Protein AF-A0A0K0DLJ9-F1 (afdb_monomer_lite)

Organism: Angiostrongylus cantonensis (NCBI:txid6313)

Secondary structure (DSSP, 8-state):
--HHHHHHHHHHTTSEEEE----STT---HHHHHHHHHHHHHTS--GGG-TTS-HHHHHHHHHHHHT-TTS--SS-TT-SS-TTS---SSHHHHHHHHHHHHHHHIIIIIHHHHGGGS------------------TTHHHHHHHHHHHHTEEEETTEEEE---GGGGSS-EEEEEEEETTTTEEEEEEEEE-TTS-EEEEEEESS-EEEEEGGG-SPPEEE-SS-EEEE-EEEES---SEEEES-HHHHHHHHHH---SEEEEPPPPPHHHHHHHHHSSTT-PPPHHHHHHHHHHHHHHHHHHHHHHHHHHHH-------GGGGGGSSS----

Foldseek 3Di:
DDPLVVVVVVLQCLKDKAWDFFLAPQFDHPVLVVVLVVLLLVPADQLLSDPPRDPVLNVQLVVLVQVLAQQAQDEAPRDGPDLLRDDPPDPVRSVSSSVVVLVVSCVRSCVSLSCSVPDDDDDDDDDDPDPQVDRRSSNSVVLSSLCRRQVWGHHPFKIFGQYDLVSLLTKMKIWPCDGHDSQKIKIKIWDQDPLQFIKIWIAICHWKWKAFPLLQDQIDTHYHGTDIYFFKAFVVGDTGMMIGRDSVVSVVVSVVRDTPDIGTGDRDDPQSSLCGVAVGSVHDDDPVVVVVVVVVVVVVVVVVVVVVVVVVVVPPPPPPDPPPPPPPPPPDDD

pLDDT: mean 81.16, std 17.16, range [30.05, 97.38]

Structure (mmCIF, N/CA/C/O backbone):
data_AF-A0A0K0DLJ9-F1
#
_entry.id   AF-A0A0K0DLJ9-F1
#
loop_
_atom_site.group_PDB
_atom_site.id
_atom_site.type_symbol
_atom_site.label_atom_id
_atom_site.label_alt_id
_atom_site.label_comp_id
_atom_site.label_asym_id
_atom_site.label_entity_id
_atom_site.label_seq_id
_atom_site.pdbx_PDB_ins_code
_atom_site.Cartn_x
_atom_site.Cartn_y
_atom_site.Cartn_z
_atom_site.occupancy
_atom_site.B_iso_or_equiv
_atom_site.auth_seq_id
_atom_site.auth_comp_id
_atom_site.auth_asym_id
_atom_site.auth_atom_id
_atom_site.pdbx_PDB_model_num
ATOM 1 N N . MET A 1 1 ? 16.541 -7.346 27.981 1.00 56.94 1 MET A N 1
ATOM 2 C CA . MET A 1 1 ? 15.403 -6.857 27.181 1.00 56.94 1 MET A CA 1
ATOM 3 C C . MET A 1 1 ? 14.224 -7.664 27.666 1.00 56.94 1 MET A C 1
ATOM 5 O O . MET A 1 1 ? 14.323 -8.885 27.661 1.00 56.94 1 MET A O 1
ATOM 9 N N . ASP A 1 2 ? 13.223 -6.998 28.222 1.00 82.25 2 ASP A N 1
ATOM 10 C CA . ASP A 1 2 ? 12.214 -7.661 29.045 1.00 82.25 2 ASP A CA 1
ATOM 11 C C . ASP A 1 2 ? 11.215 -8.403 28.149 1.00 82.25 2 ASP A C 1
ATOM 13 O O . ASP A 1 2 ? 10.792 -7.877 27.118 1.00 82.25 2 ASP A O 1
ATOM 17 N N . GLU A 1 3 ? 10.852 -9.633 28.517 1.00 83.94 3 GLU A N 1
ATOM 18 C CA . GLU A 1 3 ? 9.944 -10.497 27.742 1.00 83.94 3 GLU A CA 1
ATOM 19 C C . GLU A 1 3 ? 8.592 -9.809 27.468 1.00 83.94 3 GLU A C 1
ATOM 21 O O . GLU A 1 3 ? 7.993 -9.967 26.403 1.00 83.94 3 GLU A O 1
ATOM 26 N N . GLU A 1 4 ? 8.145 -8.970 28.403 1.00 78.75 4 GLU A N 1
ATOM 27 C CA . GLU A 1 4 ? 6.961 -8.121 28.272 1.00 78.75 4 GLU A CA 1
ATOM 28 C C . GLU A 1 4 ? 7.078 -7.133 27.101 1.00 78.75 4 GLU A C 1
ATOM 30 O O . GLU A 1 4 ? 6.157 -7.019 26.289 1.00 78.75 4 GLU A O 1
ATOM 35 N N . HIS A 1 5 ? 8.234 -6.478 26.957 1.00 80.81 5 HIS A N 1
ATOM 36 C CA . HIS A 1 5 ? 8.496 -5.536 25.872 1.00 80.81 5 HIS A CA 1
ATOM 37 C C . HIS A 1 5 ? 8.514 -6.245 24.514 1.00 80.81 5 HIS A C 1
ATOM 39 O O . HIS A 1 5 ? 7.880 -5.787 23.560 1.00 80.81 5 HIS A O 1
ATOM 45 N N . GLU A 1 6 ? 9.187 -7.395 24.424 1.00 84.06 6 GLU A N 1
ATOM 46 C CA . GLU A 1 6 ? 9.223 -8.199 23.198 1.00 84.06 6 GLU A CA 1
ATOM 47 C C . GLU A 1 6 ? 7.816 -8.675 22.802 1.00 84.06 6 GLU A C 1
ATOM 49 O O . GLU A 1 6 ? 7.416 -8.573 21.639 1.00 84.06 6 GLU A O 1
ATOM 54 N N . ASN A 1 7 ? 7.028 -9.138 23.774 1.00 81.06 7 ASN A N 1
ATOM 55 C CA . ASN A 1 7 ? 5.650 -9.561 23.552 1.00 81.06 7 ASN A CA 1
ATOM 56 C C . ASN A 1 7 ? 4.742 -8.392 23.146 1.00 81.06 7 ASN A C 1
ATOM 58 O O . ASN A 1 7 ? 3.915 -8.554 22.245 1.00 81.06 7 ASN A O 1
ATOM 62 N N . GLY A 1 8 ? 4.911 -7.214 23.750 1.00 76.56 8 GLY A N 1
ATOM 63 C CA . GLY A 1 8 ? 4.216 -5.987 23.359 1.00 76.56 8 GLY A CA 1
ATOM 64 C C . GLY A 1 8 ? 4.493 -5.614 21.902 1.00 76.56 8 GLY A C 1
ATOM 65 O O . GLY A 1 8 ? 3.560 -5.404 21.124 1.00 76.56 8 GLY A O 1
ATOM 66 N N . TRP A 1 9 ? 5.760 -5.643 21.485 1.00 79.50 9 TRP A N 1
ATOM 67 C CA . TRP A 1 9 ? 6.139 -5.395 20.093 1.00 79.50 9 TRP A CA 1
ATOM 68 C C . TRP A 1 9 ? 5.638 -6.466 19.128 1.00 79.50 9 TRP A C 1
ATOM 70 O O . TRP A 1 9 ? 5.175 -6.125 18.041 1.00 79.50 9 TRP A O 1
ATOM 80 N N . LYS A 1 10 ? 5.670 -7.753 19.483 1.00 80.69 10 LYS A N 1
ATOM 81 C CA . LYS A 1 10 ? 5.096 -8.814 18.632 1.00 80.69 10 LYS A CA 1
ATOM 82 C C . LYS A 1 10 ? 3.603 -8.591 18.383 1.00 80.69 10 LYS A C 1
ATOM 84 O O . LYS A 1 10 ? 3.149 -8.714 17.250 1.00 80.69 10 LYS A O 1
ATOM 89 N N . LYS A 1 11 ? 2.865 -8.211 19.428 1.00 74.88 11 LYS A N 1
ATOM 90 C CA . LYS A 1 11 ? 1.430 -7.893 19.378 1.00 74.88 11 LYS A CA 1
ATOM 91 C C . LYS A 1 11 ? 1.129 -6.658 18.528 1.00 74.88 11 LYS A C 1
ATOM 93 O O . LYS A 1 11 ? 0.169 -6.655 17.764 1.00 74.88 11 LYS A O 1
ATOM 98 N N . LEU A 1 12 ? 1.971 -5.629 18.621 1.00 75.56 12 LEU A N 1
ATOM 99 C CA . LEU A 1 12 ? 1.905 -4.459 17.748 1.00 75.56 12 LEU A CA 1
ATOM 100 C C . LEU A 1 12 ? 2.086 -4.876 16.282 1.00 75.56 12 LEU A C 1
ATOM 102 O O . LEU A 1 12 ? 1.258 -4.572 15.433 1.00 75.56 12 LEU A O 1
ATOM 106 N N . ASN A 1 13 ? 3.127 -5.653 15.990 1.00 78.88 13 ASN A N 1
ATOM 107 C CA . ASN A 1 13 ? 3.578 -5.991 14.639 1.00 78.88 13 ASN A CA 1
ATOM 108 C C . ASN A 1 13 ? 2.712 -7.003 13.854 1.00 78.88 13 ASN A C 1
ATOM 110 O O . ASN A 1 13 ? 3.191 -7.556 12.867 1.00 78.88 13 ASN A O 1
ATOM 114 N N . MET A 1 14 ? 1.455 -7.237 14.242 1.00 80.12 14 MET A N 1
ATOM 115 C CA . MET A 1 14 ? 0.564 -8.175 13.542 1.00 80.12 14 MET A CA 1
ATOM 116 C C . MET A 1 14 ? 0.145 -7.691 12.147 1.00 80.12 14 MET A C 1
ATOM 118 O O . MET A 1 14 ? 0.024 -8.501 11.229 1.00 80.12 14 MET A O 1
ATOM 122 N N . VAL A 1 15 ? -0.058 -6.380 11.981 1.00 85.44 15 VAL A N 1
ATOM 123 C CA . VAL A 1 15 ? -0.353 -5.779 10.674 1.00 85.44 15 VAL A CA 1
ATOM 124 C C . VAL A 1 15 ? 0.956 -5.468 9.959 1.00 85.44 15 VAL A C 1
ATOM 126 O O . VAL A 1 15 ? 1.870 -4.856 10.530 1.00 85.44 15 VAL A O 1
ATOM 129 N N . THR A 1 16 ? 1.040 -5.890 8.699 1.00 89.62 16 THR A N 1
ATOM 130 C CA . THR A 1 16 ? 2.262 -5.816 7.897 1.00 89.62 16 THR A CA 1
ATOM 131 C C . THR A 1 16 ? 2.047 -5.013 6.624 1.00 89.62 16 THR A C 1
ATOM 133 O O . THR A 1 16 ? 0.982 -5.057 6.010 1.00 89.62 16 THR A O 1
ATOM 136 N N . PHE A 1 17 ? 3.095 -4.299 6.226 1.00 94.19 17 PHE A N 1
ATOM 137 C CA . PHE A 1 17 ? 3.203 -3.623 4.944 1.00 94.19 17 PHE A CA 1
ATOM 138 C C . PHE A 1 17 ? 4.614 -3.847 4.400 1.00 94.19 17 PHE A C 1
ATOM 140 O O . PHE A 1 17 ? 5.592 -3.795 5.147 1.00 94.19 17 PHE A O 1
ATOM 147 N N . PHE A 1 18 ? 4.721 -4.097 3.104 1.00 95.12 18 PHE A N 1
ATOM 148 C CA . PHE A 1 18 ? 5.962 -4.313 2.385 1.00 95.12 18 PHE A CA 1
ATOM 149 C C . PHE A 1 18 ? 5.907 -3.579 1.050 1.00 95.12 18 PHE A C 1
ATOM 151 O O . PHE A 1 18 ? 4.887 -3.582 0.363 1.00 95.12 18 PHE A O 1
ATOM 158 N N . LEU A 1 19 ? 7.039 -2.996 0.671 1.00 95.62 19 LEU A N 1
ATOM 159 C CA . LEU A 1 19 ? 7.231 -2.304 -0.592 1.00 95.62 19 LEU A CA 1
ATOM 160 C C . LEU A 1 19 ? 8.585 -2.709 -1.157 1.00 95.62 19 LEU A C 1
ATOM 162 O O . LEU A 1 19 ? 9.600 -2.604 -0.463 1.00 95.62 19 LEU A O 1
ATOM 166 N N . SER A 1 20 ? 8.609 -3.175 -2.405 1.00 95.06 20 SER A N 1
ATOM 167 C CA . SER A 1 20 ? 9.852 -3.606 -3.038 1.00 95.06 20 SER A CA 1
ATOM 168 C C . SER A 1 20 ? 10.843 -2.440 -3.149 1.00 95.06 20 SER A C 1
ATOM 170 O O . SER A 1 20 ? 10.426 -1.326 -3.505 1.00 95.06 20 SER A O 1
ATOM 172 N N . PRO A 1 21 ? 12.142 -2.676 -2.886 1.00 94.56 21 PRO A N 1
ATOM 173 C CA . PRO A 1 21 ? 13.154 -1.634 -2.952 1.00 94.56 21 PRO A CA 1
ATOM 174 C C . PRO A 1 21 ? 13.264 -1.069 -4.368 1.00 94.56 21 PRO A C 1
ATOM 176 O O . PRO A 1 21 ? 13.150 -1.786 -5.361 1.00 94.56 21 PRO A O 1
ATOM 179 N N . SER A 1 22 ? 13.520 0.229 -4.445 1.00 93.56 22 SER A N 1
ATOM 180 C CA . SER A 1 22 ? 13.648 0.984 -5.678 1.00 93.56 22 SER A CA 1
ATOM 181 C C . SER A 1 22 ? 14.921 1.815 -5.662 1.00 93.56 22 SER A C 1
ATOM 183 O O . SER A 1 22 ? 15.222 2.499 -4.684 1.00 93.56 22 SER A O 1
ATOM 185 N N . LYS A 1 23 ? 15.634 1.789 -6.787 1.00 93.25 23 LYS A N 1
ATOM 186 C CA . LYS A 1 23 ? 16.832 2.598 -7.042 1.00 93.25 23 LYS A CA 1
ATOM 187 C C . LYS A 1 23 ? 16.536 3.896 -7.793 1.00 93.25 23 LYS A C 1
ATOM 189 O O . LYS A 1 23 ? 17.450 4.683 -8.016 1.00 93.25 23 LYS A O 1
ATOM 194 N N . ALA A 1 24 ? 15.288 4.102 -8.212 1.00 90.75 24 ALA A N 1
ATOM 195 C CA . ALA A 1 24 ? 14.862 5.349 -8.832 1.00 90.75 24 ALA A CA 1
ATOM 196 C C . ALA A 1 24 ? 15.119 6.546 -7.886 1.00 90.75 24 ALA A C 1
ATOM 198 O O . ALA A 1 24 ? 15.007 6.391 -6.667 1.00 90.75 24 ALA A O 1
ATOM 199 N N . PRO A 1 25 ? 15.460 7.732 -8.412 1.00 88.94 25 PRO A N 1
ATOM 200 C CA . PRO A 1 25 ? 15.647 8.920 -7.587 1.00 88.94 25 PRO A CA 1
ATOM 201 C C . PRO A 1 25 ? 14.316 9.378 -6.980 1.00 88.94 25 PRO A C 1
ATOM 203 O O . PRO A 1 25 ? 13.268 9.228 -7.602 1.00 88.94 25 PRO A O 1
ATOM 206 N N . ASN A 1 26 ? 14.365 9.987 -5.790 1.00 88.50 26 ASN A N 1
ATOM 207 C CA . ASN A 1 26 ? 13.196 10.555 -5.107 1.00 88.50 26 ASN A CA 1
ATOM 208 C C . ASN A 1 26 ? 12.032 9.565 -4.954 1.00 88.50 26 ASN A C 1
ATOM 210 O O . ASN A 1 26 ? 10.887 9.881 -5.265 1.00 88.50 26 ASN A O 1
ATOM 214 N N . VAL A 1 27 ? 12.318 8.366 -4.453 1.00 90.81 27 VAL A N 1
ATOM 215 C CA . VAL A 1 27 ? 11.298 7.352 -4.168 1.00 90.81 27 VAL A CA 1
ATOM 216 C C . VAL A 1 27 ? 11.351 6.904 -2.719 1.00 90.81 27 VAL A C 1
ATOM 218 O O . VAL A 1 27 ? 12.414 6.821 -2.106 1.00 90.81 27 VAL A O 1
ATOM 221 N N . LEU A 1 28 ? 10.183 6.559 -2.189 1.00 93.88 28 LEU A N 1
ATOM 222 C CA . LEU A 1 28 ? 10.052 5.975 -0.864 1.00 93.88 28 LEU A CA 1
ATOM 223 C C . LEU A 1 28 ? 10.509 4.512 -0.871 1.00 93.88 28 LEU A C 1
ATOM 225 O O . LEU A 1 28 ? 10.043 3.729 -1.701 1.00 93.88 28 LEU A O 1
ATOM 229 N N . ASN A 1 29 ? 11.365 4.132 0.075 1.00 94.25 29 ASN A N 1
ATOM 230 C CA . ASN A 1 29 ? 11.827 2.759 0.276 1.00 94.25 29 ASN A CA 1
ATOM 231 C C . ASN A 1 29 ? 11.403 2.212 1.649 1.00 94.25 29 ASN A C 1
ATOM 233 O O . ASN A 1 29 ? 10.966 2.950 2.536 1.00 94.25 29 ASN A O 1
ATOM 237 N N . GLY A 1 30 ? 11.484 0.886 1.799 1.00 92.56 30 GLY A N 1
ATOM 238 C CA . GLY A 1 30 ? 11.009 0.182 2.993 1.00 92.56 30 GLY A CA 1
ATOM 239 C C . GLY A 1 30 ? 11.746 0.559 4.282 1.00 92.56 30 GLY A C 1
ATOM 240 O O . GLY A 1 30 ? 11.159 0.493 5.354 1.00 92.56 30 GLY A O 1
ATOM 241 N N . ASP A 1 31 ? 12.997 1.004 4.193 1.00 92.56 31 ASP A N 1
ATOM 242 C CA . ASP A 1 31 ? 13.776 1.546 5.310 1.00 92.56 31 ASP A CA 1
ATOM 243 C C . ASP A 1 31 ? 13.123 2.802 5.905 1.00 92.56 31 ASP A C 1
ATOM 245 O O . ASP A 1 31 ? 12.868 2.836 7.110 1.00 92.56 31 ASP A O 1
ATOM 249 N N . LYS A 1 32 ? 12.756 3.781 5.064 1.00 93.56 32 LYS A N 1
ATOM 250 C CA . LYS A 1 32 ? 12.068 5.008 5.499 1.00 93.56 32 LYS A CA 1
ATOM 251 C C . LYS A 1 32 ? 10.688 4.681 6.082 1.00 93.56 32 LYS A C 1
ATOM 253 O O . LYS A 1 32 ? 10.362 5.168 7.159 1.00 93.56 32 LYS A O 1
ATOM 258 N N . ILE A 1 33 ? 9.930 3.772 5.459 1.00 94.19 33 ILE A N 1
ATOM 259 C CA . ILE A 1 33 ? 8.624 3.309 5.976 1.00 94.19 33 ILE A CA 1
ATOM 260 C C . ILE A 1 33 ? 8.766 2.642 7.348 1.00 94.19 33 ILE A C 1
ATOM 262 O O . ILE A 1 33 ? 8.027 2.974 8.274 1.00 94.19 33 ILE A O 1
ATOM 266 N N . ASN A 1 34 ? 9.709 1.710 7.496 1.00 93.00 34 ASN A N 1
ATOM 267 C CA . ASN A 1 34 ? 9.911 0.969 8.739 1.00 93.00 34 ASN A CA 1
ATOM 268 C C . ASN A 1 34 ? 10.408 1.876 9.868 1.00 93.00 34 ASN A C 1
ATOM 270 O O . ASN A 1 34 ? 9.954 1.735 11.004 1.00 93.00 34 ASN A O 1
ATOM 274 N N . ALA A 1 35 ? 11.293 2.826 9.558 1.00 92.38 35 ALA A N 1
ATOM 275 C CA . ALA A 1 35 ? 11.762 3.818 10.514 1.00 92.38 35 ALA A CA 1
ATOM 276 C C . ALA A 1 35 ? 10.625 4.747 10.964 1.00 92.38 35 ALA A C 1
ATOM 278 O O . ALA A 1 35 ? 10.397 4.881 12.165 1.00 92.38 35 ALA A O 1
ATOM 279 N N . THR A 1 36 ? 9.843 5.308 10.034 1.00 91.69 36 THR A N 1
ATOM 280 C CA . THR A 1 36 ? 8.663 6.126 10.364 1.00 91.69 36 THR A CA 1
ATOM 281 C C . THR A 1 36 ? 7.664 5.336 11.206 1.00 91.69 36 THR A C 1
ATOM 283 O O . THR A 1 36 ? 7.192 5.822 12.228 1.00 91.69 36 THR A O 1
ATOM 286 N N . ARG A 1 37 ? 7.391 4.080 10.844 1.00 89.81 37 ARG A N 1
ATOM 287 C CA . ARG A 1 37 ? 6.520 3.181 11.607 1.00 89.81 37 ARG A CA 1
ATOM 288 C C . ARG A 1 37 ? 7.008 2.988 13.044 1.00 89.81 37 ARG A C 1
ATOM 290 O O . ARG A 1 37 ? 6.211 3.081 13.974 1.00 89.81 37 ARG A O 1
ATOM 297 N N . TYR A 1 38 ? 8.303 2.737 13.232 1.00 88.00 38 TYR A N 1
ATOM 298 C CA . TYR A 1 38 ? 8.911 2.609 14.557 1.00 88.00 38 TYR A CA 1
ATOM 299 C C . TYR A 1 38 ? 8.801 3.908 15.367 1.00 88.00 38 TYR A C 1
ATOM 301 O O . TYR A 1 38 ? 8.421 3.868 16.538 1.00 88.00 38 TYR A O 1
ATOM 309 N N . ILE A 1 39 ? 9.078 5.054 14.738 1.00 87.62 39 ILE A N 1
ATOM 310 C CA . ILE A 1 39 ? 8.970 6.382 15.351 1.00 87.62 39 ILE A CA 1
ATOM 311 C C . ILE A 1 39 ? 7.539 6.635 15.830 1.00 87.62 39 ILE A C 1
ATOM 313 O O . ILE A 1 39 ? 7.337 6.984 16.990 1.00 87.62 39 ILE A O 1
ATOM 317 N N . LEU A 1 40 ? 6.544 6.418 14.969 1.00 85.62 40 LEU A N 1
ATOM 318 C CA . LEU A 1 40 ? 5.140 6.656 15.299 1.00 85.62 40 LEU A CA 1
ATOM 319 C C . LEU A 1 40 ? 4.673 5.780 16.464 1.00 85.62 40 LEU A C 1
ATOM 321 O O . LEU A 1 40 ? 4.051 6.278 17.400 1.00 85.62 40 LEU A O 1
ATOM 325 N N . LEU A 1 41 ? 5.022 4.493 16.439 1.00 82.06 41 LEU A N 1
ATOM 326 C CA . LEU A 1 41 ? 4.689 3.560 17.514 1.00 82.06 41 LEU A CA 1
ATOM 327 C C . LEU A 1 41 ? 5.351 3.920 18.839 1.00 82.06 41 LEU A C 1
ATOM 329 O O . LEU A 1 41 ? 4.709 3.843 19.878 1.00 82.06 41 LEU A O 1
ATOM 333 N N . SER A 1 42 ? 6.613 4.339 18.803 1.00 82.81 42 SER A N 1
ATOM 334 C CA . SER A 1 42 ? 7.352 4.695 20.017 1.00 82.81 42 SER A CA 1
ATOM 335 C C . SER A 1 42 ? 6.853 6.003 20.643 1.00 82.81 42 SER A C 1
ATOM 337 O O . SER A 1 42 ? 7.051 6.222 21.834 1.00 82.81 42 SER A O 1
ATOM 339 N N . ASN A 1 43 ? 6.191 6.861 19.858 1.00 78.81 43 ASN A N 1
ATOM 340 C CA . ASN A 1 43 ? 5.630 8.139 20.309 1.00 78.81 43 ASN A CA 1
ATOM 341 C C . ASN A 1 43 ? 4.118 8.080 20.588 1.00 78.81 43 ASN A C 1
ATOM 343 O O . ASN A 1 43 ? 3.528 9.084 20.986 1.00 78.81 43 ASN A O 1
ATOM 347 N N . THR A 1 44 ? 3.479 6.921 20.412 1.00 75.38 44 THR A N 1
ATOM 348 C CA . THR A 1 44 ? 2.041 6.748 20.647 1.00 75.38 44 THR A CA 1
ATOM 349 C C . THR A 1 44 ? 1.825 5.788 21.808 1.00 75.38 44 THR A C 1
ATOM 351 O O . THR A 1 44 ? 2.340 4.673 21.810 1.00 75.38 44 THR A O 1
ATOM 354 N N . LYS A 1 45 ? 1.042 6.199 22.811 1.00 70.44 45 LYS A N 1
ATOM 355 C CA . LYS A 1 45 ? 0.700 5.309 23.928 1.00 70.44 45 LYS A CA 1
ATOM 356 C C . LYS A 1 45 ? -0.133 4.123 23.448 1.00 70.44 45 LYS A C 1
ATOM 358 O O . LYS A 1 45 ? -0.952 4.252 22.541 1.00 70.44 45 LYS A O 1
ATOM 363 N N . ALA A 1 46 ? 0.011 2.996 24.138 1.00 69.38 46 ALA A N 1
ATOM 364 C CA . ALA A 1 46 ? -0.777 1.789 23.920 1.00 69.38 46 ALA A CA 1
ATOM 365 C C . ALA A 1 46 ? -1.562 1.417 25.194 1.00 69.38 46 ALA A C 1
ATOM 367 O O . ALA A 1 46 ? -1.242 0.403 25.812 1.00 69.38 46 ALA A O 1
ATOM 368 N N . PRO A 1 47 ? -2.609 2.180 25.586 1.00 65.88 47 PRO A N 1
ATOM 369 C CA . PRO A 1 47 ? -3.287 1.998 26.877 1.00 65.88 47 PRO A CA 1
ATOM 370 C C . PRO A 1 47 ? -3.855 0.591 27.084 1.00 65.88 47 PRO A C 1
ATOM 372 O O . PRO A 1 47 ? -3.975 0.116 28.201 1.00 65.88 47 PRO A O 1
ATOM 375 N N . LEU A 1 48 ? -4.191 -0.105 25.997 1.00 64.31 48 LEU A N 1
ATOM 376 C CA . LEU A 1 48 ? -4.758 -1.452 26.044 1.00 64.31 48 LEU A CA 1
ATOM 377 C C . LEU A 1 48 ? -3.725 -2.573 26.218 1.00 64.31 48 LEU A C 1
ATOM 379 O O . LEU A 1 48 ? -4.113 -3.732 26.368 1.00 64.31 48 LEU A O 1
ATOM 383 N N . LEU A 1 49 ? -2.433 -2.242 26.170 1.00 67.62 49 LEU A N 1
ATOM 384 C CA . LEU A 1 49 ? -1.345 -3.128 26.579 1.00 67.62 49 LEU A CA 1
ATOM 385 C C . LEU A 1 49 ? -0.880 -2.851 28.017 1.00 67.62 49 LEU A C 1
ATOM 387 O O . LEU A 1 49 ? -0.058 -3.608 28.518 1.00 67.62 49 LEU A O 1
ATOM 391 N N . GLU A 1 50 ? -1.376 -1.793 28.665 1.00 69.06 50 GLU A N 1
ATOM 392 C CA . GLU A 1 50 ? -1.009 -1.442 30.039 1.00 69.06 50 GLU A CA 1
ATOM 393 C C . GLU A 1 50 ? -1.875 -2.234 31.033 1.00 69.06 50 GLU A C 1
ATOM 395 O O . GLU A 1 50 ? -3.101 -2.112 31.039 1.00 69.06 50 GLU A O 1
ATOM 400 N N . ASP A 1 51 ? -1.245 -3.016 31.914 1.00 66.56 51 ASP A N 1
ATOM 401 C CA . ASP A 1 51 ? -1.946 -3.832 32.923 1.00 66.56 51 ASP A CA 1
ATOM 402 C C . ASP A 1 51 ? -2.736 -2.992 33.942 1.00 66.56 51 ASP A C 1
ATOM 404 O O . ASP A 1 51 ? -3.718 -3.454 34.524 1.00 66.56 51 ASP A O 1
ATOM 408 N N . SER A 1 52 ? -2.329 -1.740 34.159 1.00 69.94 52 SER A N 1
ATOM 409 C CA . SER A 1 52 ? -2.981 -0.804 35.081 1.00 69.94 52 SER A CA 1
ATOM 410 C C . SER A 1 52 ? -4.185 -0.075 34.470 1.00 69.94 52 SER A C 1
ATOM 412 O O . SER A 1 52 ? -4.823 0.734 35.155 1.00 69.94 52 SER A O 1
ATOM 414 N N . PHE A 1 53 ? -4.517 -0.331 33.198 1.00 70.38 53 PHE A N 1
ATOM 415 C CA . PHE A 1 53 ? -5.606 0.364 32.524 1.00 70.38 53 PHE A CA 1
ATOM 416 C C . PHE A 1 53 ? -6.982 -0.172 32.964 1.00 70.38 53 PHE A C 1
ATOM 418 O O . PHE A 1 53 ? -7.216 -1.381 32.921 1.00 70.38 53 PHE A O 1
ATOM 425 N N . PRO A 1 54 ? -7.933 0.699 33.358 1.00 77.25 54 PRO A N 1
ATOM 426 C CA . PRO A 1 54 ? -9.236 0.260 33.855 1.00 77.25 54 PRO A CA 1
ATOM 427 C C . PRO A 1 54 ? -10.019 -0.606 32.849 1.00 77.25 54 PRO A C 1
ATOM 429 O O . PRO A 1 54 ? -10.198 -0.235 31.686 1.00 77.25 54 PRO A O 1
ATOM 432 N N . GLU A 1 55 ? -10.527 -1.755 33.307 1.00 71.44 55 GLU A N 1
ATOM 433 C CA . GLU A 1 55 ? -11.233 -2.745 32.473 1.00 71.44 55 GLU A CA 1
ATOM 434 C C . GLU A 1 55 ? -12.551 -2.221 31.864 1.00 71.44 55 GLU A C 1
ATOM 436 O O . GLU A 1 55 ? -12.959 -2.626 30.772 1.00 71.44 55 GLU A O 1
ATOM 441 N N . ASP A 1 56 ? -13.217 -1.273 32.525 1.00 69.44 56 ASP A N 1
ATOM 442 C CA . ASP A 1 56 ? -14.377 -0.552 31.991 1.00 69.44 56 ASP A CA 1
ATOM 443 C C . ASP A 1 56 ? -13.999 0.314 30.778 1.00 69.44 56 ASP A C 1
ATOM 445 O O . ASP A 1 56 ? -14.700 0.312 29.760 1.00 69.44 56 ASP A O 1
ATOM 449 N N . LYS A 1 57 ? -12.847 0.993 30.844 1.00 67.38 57 LYS A N 1
ATOM 450 C CA . LYS A 1 57 ? -12.312 1.798 29.738 1.00 67.38 57 LYS A CA 1
ATOM 451 C C . LYS A 1 57 ? -11.817 0.925 28.593 1.00 67.38 57 LYS A C 1
ATOM 453 O O . LYS A 1 57 ? -12.003 1.292 27.435 1.00 67.38 57 LYS A O 1
ATOM 458 N N . LYS A 1 58 ? -11.243 -0.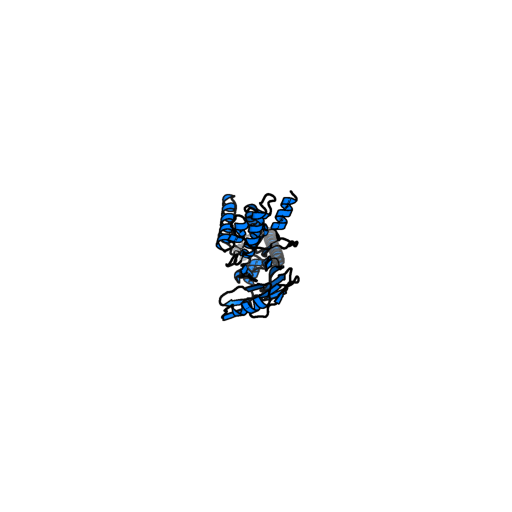239 28.898 1.00 67.50 58 LYS A N 1
ATOM 459 C CA . LYS A 1 58 ? -10.770 -1.216 27.910 1.00 67.50 58 LYS A CA 1
ATOM 460 C C . LYS A 1 58 ? -11.895 -1.735 27.017 1.00 67.50 58 LYS A C 1
ATOM 462 O O . LYS A 1 58 ? -11.805 -1.631 25.796 1.00 67.50 58 LYS A O 1
ATOM 467 N N . LYS A 1 59 ? -13.008 -2.167 27.616 1.00 66.62 59 LYS A N 1
ATOM 468 C CA . LYS A 1 59 ? -14.196 -2.634 26.878 1.00 66.62 59 LYS A CA 1
ATOM 469 C C . LYS A 1 59 ? -14.830 -1.548 26.007 1.00 66.62 59 LYS A C 1
ATOM 471 O O . LYS A 1 59 ? -15.267 -1.826 24.892 1.00 66.62 59 LYS A O 1
ATOM 476 N N . ALA A 1 60 ? -14.881 -0.307 26.492 1.00 64.94 60 ALA A N 1
ATOM 477 C CA . ALA A 1 60 ? -15.394 0.820 25.710 1.00 64.94 60 ALA A CA 1
ATOM 478 C C . ALA A 1 60 ? -14.543 1.079 24.455 1.00 64.94 60 ALA A C 1
ATOM 480 O O . ALA A 1 60 ? -15.067 1.375 23.380 1.00 64.94 60 ALA A O 1
ATOM 481 N N . LEU A 1 61 ? -13.230 0.919 24.591 1.00 63.91 61 LEU A N 1
ATOM 482 C CA . LEU A 1 61 ? -12.278 1.096 23.509 1.00 63.91 61 LEU A CA 1
ATOM 483 C C . LEU A 1 61 ? -12.429 0.017 22.438 1.00 63.91 61 LEU A C 1
ATOM 485 O O . LEU A 1 61 ? -12.536 0.327 21.255 1.00 63.91 61 LEU A O 1
ATOM 489 N N . GLU A 1 62 ? -12.554 -1.239 22.861 1.00 65.69 62 GLU A N 1
ATOM 490 C CA . GLU A 1 62 ? -12.836 -2.378 21.981 1.00 65.69 62 GLU A CA 1
ATOM 491 C C . GLU A 1 62 ? -14.149 -2.216 21.200 1.00 65.69 62 GLU A C 1
ATOM 493 O O . GLU A 1 62 ? -14.235 -2.616 20.039 1.00 65.69 62 GLU A O 1
ATOM 498 N N . LEU A 1 63 ? -15.172 -1.600 21.800 1.00 63.75 63 LEU A N 1
ATOM 499 C CA . LEU A 1 63 ? -16.441 -1.307 21.126 1.00 63.75 63 LEU A CA 1
ATOM 500 C C . LEU A 1 63 ? -16.308 -0.199 20.071 1.00 63.75 63 LEU A C 1
ATOM 502 O O . LEU A 1 63 ? -16.864 -0.340 18.981 1.00 63.75 63 LEU A O 1
ATOM 506 N N . SER A 1 64 ? -15.552 0.868 20.352 1.00 62.91 64 SER A N 1
ATOM 507 C CA . SER A 1 64 ? -15.267 1.931 19.369 1.00 62.91 64 SER A CA 1
ATOM 508 C C . SER A 1 64 ? -14.532 1.381 18.148 1.00 62.91 64 SER A C 1
ATOM 510 O O . SER A 1 64 ? -14.814 1.766 17.015 1.00 62.91 64 SER A O 1
ATOM 512 N N . LEU A 1 65 ? -13.646 0.407 18.370 1.00 61.34 65 LEU A N 1
ATOM 513 C CA . LEU A 1 65 ? -12.872 -0.240 17.317 1.00 61.34 65 LEU A CA 1
ATOM 514 C C . LEU A 1 65 ? -13.731 -1.061 16.343 1.00 61.34 65 LEU A C 1
ATOM 516 O O . LEU A 1 65 ? -13.364 -1.240 15.182 1.00 61.34 65 LEU A O 1
ATOM 520 N N . ARG A 1 66 ? -14.907 -1.523 16.782 1.00 58.84 66 ARG A N 1
ATOM 521 C CA . ARG A 1 66 ? -15.875 -2.209 15.913 1.00 58.84 66 ARG A CA 1
ATOM 522 C C . ARG A 1 66 ? -16.635 -1.255 14.990 1.00 58.84 66 ARG A C 1
ATOM 524 O O . ARG A 1 66 ? -17.168 -1.716 13.992 1.00 58.84 66 ARG A O 1
ATOM 531 N N . ARG A 1 67 ? -16.669 0.050 15.296 1.00 56.94 67 ARG A N 1
ATOM 532 C CA . ARG A 1 67 ? -17.318 1.097 14.481 1.00 56.94 67 ARG A CA 1
ATOM 533 C C . ARG A 1 67 ? -16.346 1.841 13.560 1.00 56.94 67 ARG A C 1
ATOM 535 O O . ARG A 1 67 ? -16.663 2.935 13.107 1.00 56.94 67 ARG A O 1
ATOM 542 N N . ASN A 1 68 ? -15.166 1.289 13.278 1.00 62.03 68 ASN A N 1
ATOM 543 C CA . ASN A 1 68 ? -14.139 1.936 12.446 1.00 62.03 68 ASN A CA 1
ATOM 544 C C . ASN A 1 68 ? -14.467 1.954 10.941 1.00 62.03 68 ASN A C 1
ATOM 546 O O . ASN A 1 68 ? -13.568 1.892 10.098 1.00 62.03 68 ASN A O 1
ATOM 550 N N . GLU A 1 69 ? -15.749 2.051 10.605 1.00 66.75 69 GLU A N 1
ATOM 551 C CA . GLU A 1 69 ? -16.203 2.343 9.259 1.00 66.75 69 GLU A CA 1
ATOM 552 C C . GLU A 1 69 ? -15.519 3.641 8.805 1.00 66.75 69 GLU A C 1
ATOM 554 O O . GLU A 1 69 ? -15.562 4.671 9.479 1.00 66.75 69 GLU A O 1
ATOM 559 N N . ARG A 1 70 ? -14.857 3.568 7.651 1.00 75.00 70 ARG A N 1
ATOM 560 C CA . ARG A 1 70 ? -14.198 4.665 6.935 1.00 75.00 70 ARG A CA 1
ATOM 561 C C . ARG A 1 70 ? -12.906 5.204 7.553 1.00 75.00 70 ARG A C 1
ATOM 563 O O . ARG A 1 70 ? -12.536 6.343 7.263 1.00 75.00 70 ARG A O 1
ATOM 570 N N . CYS A 1 71 ? -12.175 4.413 8.348 1.00 81.50 71 CYS A N 1
ATOM 571 C CA . CYS A 1 71 ? -10.781 4.781 8.626 1.00 81.50 71 CYS A CA 1
ATOM 572 C C . CYS A 1 71 ? -9.978 4.774 7.326 1.00 81.50 71 CYS A C 1
ATOM 574 O O . CYS A 1 71 ? -9.850 3.736 6.682 1.00 81.50 71 CYS A O 1
ATOM 576 N N . TYR A 1 72 ? -9.442 5.955 7.017 1.00 83.12 72 TYR A N 1
ATOM 577 C CA . TYR A 1 72 ? -8.662 6.302 5.843 1.00 83.12 72 TYR A CA 1
ATOM 578 C C . TYR A 1 72 ? -9.456 6.156 4.545 1.00 83.12 72 TYR A C 1
ATOM 580 O O . TYR A 1 72 ? -9.558 5.077 3.986 1.00 83.12 72 TYR A O 1
ATOM 588 N N . SER A 1 73 ? -10.033 7.255 4.061 1.00 78.69 73 SER A N 1
ATOM 589 C CA . SER A 1 73 ? -10.858 7.294 2.839 1.00 78.69 73 SER A CA 1
ATOM 590 C C . SER A 1 73 ? -10.253 8.215 1.775 1.00 78.69 73 SER A C 1
ATOM 592 O O . SER A 1 73 ? -10.846 9.221 1.400 1.00 78.69 73 SER A O 1
ATOM 594 N N . GLU A 1 74 ? -9.035 7.902 1.329 1.00 83.62 74 GLU A N 1
ATOM 595 C CA . GLU A 1 74 ? -8.252 8.725 0.397 1.00 83.62 74 GLU A CA 1
ATOM 596 C C . GLU A 1 74 ? -7.248 7.911 -0.432 1.00 83.62 74 GLU A C 1
ATOM 598 O O . GLU A 1 74 ? -7.094 6.704 -0.248 1.00 83.62 74 GLU A O 1
ATOM 603 N N . HIS A 1 75 ? -6.531 8.607 -1.318 1.00 88.69 75 HIS A N 1
ATOM 604 C CA . HIS A 1 75 ? -5.369 8.097 -2.046 1.00 88.69 75 HIS A CA 1
ATOM 605 C C . HIS A 1 75 ? -4.236 7.622 -1.121 1.00 88.69 75 HIS A C 1
ATOM 607 O O . HIS A 1 75 ? -4.143 8.014 0.043 1.00 88.69 75 HIS A O 1
ATOM 613 N N . SER A 1 76 ? -3.340 6.796 -1.657 1.00 92.81 76 SER A N 1
ATOM 614 C CA . SER A 1 76 ? -2.199 6.257 -0.916 1.00 92.81 76 SER A CA 1
ATOM 615 C C . SER A 1 76 ? -1.274 7.354 -0.374 1.00 92.81 76 SER A C 1
ATOM 617 O O . SER A 1 76 ? -0.979 8.338 -1.053 1.00 92.81 76 SER A O 1
ATOM 619 N N . THR A 1 77 ? -0.731 7.151 0.829 1.00 94.06 77 THR A N 1
ATOM 620 C CA . THR A 1 77 ? 0.338 7.996 1.385 1.00 94.06 77 THR A CA 1
ATOM 621 C C . THR A 1 77 ? 1.724 7.686 0.813 1.00 94.06 77 THR A C 1
ATOM 623 O O . THR A 1 77 ? 2.699 8.293 1.246 1.00 94.06 77 THR A O 1
ATOM 626 N N . LEU A 1 78 ? 1.856 6.789 -0.172 1.00 93.12 78 LEU A N 1
ATOM 627 C CA . LEU A 1 78 ? 3.142 6.411 -0.778 1.00 93.12 78 LEU A CA 1
ATOM 628 C C . LEU A 1 78 ? 3.803 7.517 -1.618 1.00 93.12 78 LEU A C 1
ATOM 630 O O . LEU A 1 78 ? 4.974 7.379 -1.984 1.00 93.12 78 LEU A O 1
ATOM 634 N N . LEU A 1 79 ? 3.089 8.612 -1.900 1.00 90.44 79 LEU A N 1
ATOM 635 C CA . LEU A 1 79 ? 3.618 9.758 -2.633 1.00 90.44 79 LEU A CA 1
ATOM 636 C C . LEU A 1 79 ? 4.865 10.330 -1.942 1.00 90.44 79 LEU A C 1
ATOM 638 O O . LEU A 1 79 ? 4.819 10.742 -0.779 1.00 90.44 79 LEU A O 1
ATOM 642 N N . TYR A 1 80 ? 5.962 10.408 -2.693 1.00 90.06 80 TYR A N 1
ATOM 643 C CA . TYR A 1 80 ? 7.241 10.945 -2.244 1.00 90.06 80 TYR A CA 1
ATOM 644 C C . TYR A 1 80 ? 7.860 11.831 -3.335 1.00 90.06 80 TYR A C 1
ATOM 646 O O . TYR A 1 80 ? 7.864 11.421 -4.495 1.00 90.06 80 TYR A O 1
ATOM 654 N N . PRO A 1 81 ? 8.416 13.007 -2.993 1.00 89.56 81 PRO A N 1
ATOM 655 C CA . PRO A 1 81 ? 8.452 13.613 -1.660 1.00 89.56 81 PRO A CA 1
ATOM 656 C C . PRO A 1 81 ? 7.073 14.134 -1.222 1.00 89.56 81 PRO A C 1
ATOM 658 O O . PRO A 1 81 ? 6.265 14.566 -2.040 1.00 89.56 81 PRO A O 1
ATOM 661 N N . SER A 1 82 ? 6.795 14.114 0.083 1.00 91.12 82 SER A N 1
ATOM 662 C CA . SER A 1 82 ? 5.568 14.691 0.645 1.00 91.12 82 SER A CA 1
ATOM 663 C C . SER A 1 82 ? 5.783 15.190 2.073 1.00 91.12 82 SER A C 1
ATOM 665 O O . SER A 1 82 ? 6.781 14.862 2.717 1.00 91.12 82 SER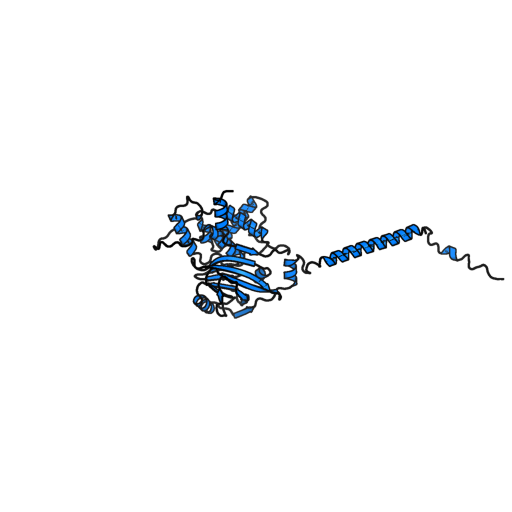 A O 1
ATOM 667 N N . LYS A 1 83 ? 4.818 15.960 2.597 1.00 91.31 83 LYS A N 1
ATOM 668 C CA . LYS A 1 83 ? 4.830 16.445 3.991 1.00 91.31 83 LYS A CA 1
ATOM 669 C C . LYS A 1 83 ? 4.869 15.316 5.028 1.00 91.31 83 LYS A C 1
ATOM 671 O O . LYS A 1 83 ? 5.263 15.561 6.157 1.00 91.31 83 LYS A O 1
ATOM 676 N N . LEU A 1 84 ? 4.478 14.100 4.645 1.00 93.00 84 LEU A N 1
ATOM 677 C CA . LEU A 1 84 ? 4.502 12.925 5.515 1.00 93.00 84 LEU A CA 1
ATOM 678 C C . LEU A 1 84 ? 5.903 12.305 5.621 1.00 93.00 84 LEU A C 1
ATOM 680 O O . LEU A 1 84 ? 6.255 11.740 6.651 1.00 93.00 84 LEU A O 1
ATOM 684 N N . TRP A 1 85 ? 6.729 12.428 4.583 1.00 93.62 85 TRP A N 1
ATOM 685 C CA . TRP A 1 85 ? 8.028 11.754 4.500 1.00 93.62 85 TRP A CA 1
ATOM 686 C C . TRP A 1 85 ? 9.195 12.730 4.640 1.00 93.62 85 TRP A C 1
ATOM 688 O O . TRP A 1 85 ? 10.080 12.781 3.782 1.00 93.62 85 TRP A O 1
ATOM 698 N N . GLN A 1 86 ? 9.191 13.508 5.719 1.00 89.19 86 GLN A N 1
ATOM 699 C CA . GLN A 1 86 ? 10.284 14.424 6.046 1.00 89.19 86 GLN A CA 1
ATOM 700 C C . GLN A 1 86 ? 11.522 13.660 6.529 1.00 89.19 86 GLN A C 1
ATOM 702 O O . GLN A 1 86 ? 11.428 12.492 6.908 1.00 89.19 86 GLN A O 1
ATOM 707 N N . ASP A 1 87 ? 12.683 14.304 6.465 1.00 86.38 87 ASP A N 1
ATOM 708 C CA . ASP A 1 87 ? 13.892 13.797 7.113 1.00 86.38 87 ASP A CA 1
ATOM 709 C C . ASP A 1 87 ? 13.890 14.216 8.588 1.00 86.38 87 ASP A C 1
ATOM 711 O O . ASP A 1 87 ? 13.338 15.254 8.942 1.00 86.38 87 ASP A O 1
ATOM 715 N N . TRP A 1 88 ? 14.471 13.389 9.454 1.00 88.06 88 TRP A N 1
ATOM 716 C CA . TRP A 1 88 ? 14.423 13.561 10.911 1.00 88.06 88 TRP A CA 1
ATOM 717 C C . TRP A 1 88 ? 15.830 13.640 11.512 1.00 88.06 88 TRP A C 1
ATOM 719 O O . TRP A 1 88 ? 16.197 12.879 12.407 1.00 88.06 88 TRP A O 1
ATOM 729 N N . THR A 1 89 ? 16.663 14.537 10.981 1.00 88.56 89 THR A N 1
ATOM 730 C CA . THR A 1 89 ? 18.036 14.721 11.480 1.00 88.56 89 THR A CA 1
ATOM 731 C C . THR A 1 89 ? 18.064 15.247 12.913 1.00 88.56 89 THR A C 1
ATOM 733 O O . THR A 1 89 ? 18.985 14.915 13.659 1.00 88.56 89 THR A O 1
ATOM 736 N N . HIS A 1 90 ? 17.048 16.020 13.307 1.00 92.25 90 HIS A N 1
ATOM 737 C CA . HIS A 1 90 ? 16.868 16.523 14.665 1.00 92.25 90 HIS A CA 1
ATOM 738 C C . HIS A 1 90 ? 15.625 15.925 15.337 1.00 92.25 90 HIS A C 1
ATOM 740 O O . HIS A 1 90 ? 14.709 15.418 14.684 1.00 92.25 90 HIS A O 1
ATOM 746 N N . VAL A 1 91 ? 15.597 15.969 16.672 1.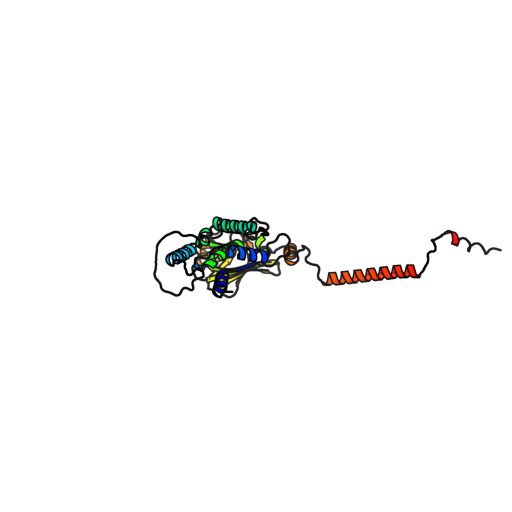00 89.94 91 VAL A N 1
ATOM 747 C CA . VAL A 1 91 ? 14.486 15.418 17.466 1.00 89.94 91 VAL A CA 1
ATOM 748 C C . VAL A 1 91 ? 13.203 16.214 17.219 1.00 89.94 91 VAL A C 1
ATOM 750 O O . VAL A 1 91 ? 12.120 15.639 17.163 1.00 89.94 91 VAL A O 1
ATOM 753 N N . GLU A 1 92 ? 13.319 17.521 17.015 1.00 91.62 92 GLU A N 1
ATOM 754 C CA . GLU A 1 92 ? 12.208 18.416 16.701 1.00 91.62 92 GLU A CA 1
ATOM 755 C C . GLU A 1 92 ? 11.539 18.025 15.376 1.00 91.62 92 GLU A C 1
ATOM 757 O O . GLU A 1 92 ? 10.313 17.936 15.310 1.00 91.62 92 GLU A O 1
ATOM 762 N N . ASP A 1 93 ? 12.336 17.698 14.354 1.00 90.62 93 ASP A N 1
ATOM 763 C CA . ASP A 1 93 ? 11.843 17.249 13.047 1.00 90.62 93 ASP A CA 1
ATOM 764 C C . ASP A 1 93 ? 11.125 15.897 13.154 1.00 90.62 93 ASP A C 1
ATOM 766 O O . ASP A 1 93 ? 10.086 15.677 12.529 1.00 90.62 93 ASP A O 1
ATOM 770 N N . LEU A 1 94 ? 11.649 14.994 13.991 1.00 91.25 94 LEU A N 1
ATOM 771 C CA . LEU A 1 94 ? 11.041 13.696 14.278 1.00 91.25 94 LEU A CA 1
ATOM 772 C C . LEU A 1 94 ? 9.660 13.853 14.924 1.00 91.25 94 LEU A C 1
ATOM 774 O O . LEU A 1 94 ? 8.701 13.205 14.496 1.00 91.25 94 LEU A O 1
ATOM 778 N N . LEU A 1 95 ? 9.558 14.705 15.947 1.00 90.56 95 LEU A N 1
ATOM 779 C CA . LEU A 1 95 ? 8.303 14.977 16.647 1.00 90.56 95 LEU A CA 1
ATOM 780 C C . LEU A 1 95 ? 7.290 15.655 15.721 1.00 90.56 95 LEU A C 1
ATOM 782 O O . LEU A 1 95 ? 6.130 15.247 15.684 1.00 90.56 95 LEU A O 1
ATOM 786 N N . TYR A 1 96 ? 7.738 16.622 14.920 1.00 91.12 96 TYR A N 1
ATOM 787 C CA . TYR A 1 96 ? 6.900 17.302 13.937 1.00 91.12 96 TYR A CA 1
ATOM 788 C C . TYR A 1 96 ? 6.374 16.342 12.860 1.00 91.12 96 TYR A C 1
ATOM 790 O O . TYR A 1 96 ? 5.183 16.343 12.543 1.00 91.12 96 TYR A O 1
ATOM 798 N N . MET A 1 97 ? 7.232 15.460 12.335 1.00 91.94 97 MET A N 1
ATOM 799 C CA . MET A 1 97 ? 6.819 14.405 11.407 1.00 91.94 97 MET A CA 1
ATOM 800 C C . MET A 1 97 ? 5.760 13.501 12.050 1.00 91.94 97 MET A C 1
ATOM 802 O O . MET A 1 97 ? 4.736 13.214 11.424 1.00 91.94 97 MET A O 1
ATOM 806 N N . ALA A 1 98 ? 5.981 13.060 13.293 1.00 89.94 98 ALA A N 1
ATOM 807 C CA . ALA A 1 98 ? 5.024 12.224 14.009 1.00 89.94 98 ALA A CA 1
ATOM 808 C C . ALA A 1 98 ? 3.667 12.929 14.176 1.00 89.94 98 ALA A C 1
ATOM 810 O O . ALA A 1 98 ? 2.628 12.332 13.891 1.00 89.94 98 ALA A O 1
ATOM 811 N N . GLU A 1 99 ? 3.667 14.209 14.548 1.00 89.56 99 GLU A N 1
ATOM 812 C CA . GLU A 1 99 ? 2.457 15.023 14.677 1.00 89.56 99 GLU A CA 1
ATOM 813 C C . GLU A 1 99 ? 1.687 15.131 13.352 1.00 89.56 99 GLU A C 1
ATOM 815 O O . GLU A 1 99 ? 0.475 14.908 13.330 1.00 89.56 99 GLU A O 1
ATOM 820 N N . ILE A 1 100 ? 2.369 15.392 12.229 1.00 91.88 100 ILE A N 1
ATOM 821 C CA . ILE A 1 100 ? 1.718 15.470 10.910 1.00 91.88 100 ILE A CA 1
ATOM 822 C C . ILE A 1 100 ? 1.067 14.137 10.534 1.00 91.88 100 ILE A C 1
ATOM 824 O O . ILE A 1 100 ? -0.049 14.129 10.005 1.00 91.88 100 ILE A O 1
ATOM 828 N N . TRP A 1 101 ? 1.733 13.010 10.787 1.00 92.06 101 TRP A N 1
ATOM 829 C CA . TRP A 1 101 ? 1.167 11.684 10.529 1.00 92.06 101 TRP A CA 1
ATOM 830 C C . TRP A 1 101 ? -0.087 11.428 11.357 1.00 92.06 101 TRP A C 1
ATOM 832 O O . TRP A 1 101 ? -1.113 11.025 10.804 1.00 92.06 101 TRP A O 1
ATOM 842 N N . LEU A 1 102 ? -0.021 11.693 12.664 1.00 88.19 102 LEU A N 1
ATOM 843 C CA . LEU A 1 102 ? -1.156 11.532 13.570 1.00 88.19 102 LEU A CA 1
ATOM 844 C C . LEU A 1 102 ? -2.330 12.417 13.141 1.00 88.19 102 LEU A C 1
ATOM 846 O O . LEU A 1 102 ? -3.448 11.922 12.992 1.00 88.19 102 LEU A O 1
ATOM 850 N N . LEU A 1 103 ? -2.062 13.691 12.850 1.00 89.38 103 LEU A N 1
ATOM 851 C CA . LEU A 1 103 ? -3.060 14.639 12.368 1.00 89.38 103 LEU A CA 1
ATOM 852 C C . LEU A 1 103 ? -3.674 14.181 11.041 1.00 89.38 103 LEU A C 1
ATOM 854 O O . LEU A 1 103 ? -4.888 14.247 10.864 1.00 89.38 103 LEU A O 1
ATOM 858 N N . THR A 1 104 ? -2.858 13.692 10.108 1.00 90.88 104 THR A N 1
ATOM 859 C CA . THR A 1 104 ? -3.335 13.210 8.807 1.00 90.88 104 THR A CA 1
ATOM 860 C C . THR A 1 104 ? -4.278 12.030 8.988 1.00 90.88 104 THR A C 1
ATOM 862 O O . THR A 1 104 ? -5.408 12.073 8.506 1.00 90.88 104 THR A O 1
ATOM 865 N N . LEU A 1 105 ? -3.869 11.004 9.734 1.00 88.94 105 LEU A N 1
ATOM 866 C CA . LEU A 1 105 ? -4.711 9.840 10.004 1.00 88.94 105 LEU A CA 1
ATOM 867 C C . LEU A 1 105 ? -6.015 10.239 10.723 1.00 88.94 105 LEU A C 1
ATOM 869 O O . LEU A 1 105 ? -7.087 9.741 10.374 1.00 88.94 105 LEU A O 1
ATOM 873 N N . GLU A 1 106 ? -5.959 11.183 11.667 1.00 85.38 106 GLU A N 1
ATOM 874 C CA . GLU A 1 106 ? -7.145 11.685 12.367 1.00 85.38 106 GLU A CA 1
ATOM 875 C C . GLU A 1 106 ? -8.118 12.367 11.400 1.00 85.38 106 GLU A C 1
ATOM 877 O O . GLU A 1 106 ? -9.303 12.021 11.355 1.00 85.38 106 GLU A O 1
ATOM 882 N N . LYS A 1 107 ? -7.616 13.302 10.583 1.00 88.94 107 LYS A N 1
ATOM 883 C CA . LYS A 1 107 ? -8.424 14.050 9.611 1.00 88.94 107 LYS A CA 1
ATOM 884 C C . LYS A 1 107 ? -8.953 13.175 8.475 1.00 88.94 107 LYS A C 1
ATOM 886 O O . LYS A 1 107 ? -9.953 13.544 7.868 1.00 88.94 107 LYS A O 1
ATOM 891 N N . ARG A 1 108 ? -8.339 12.016 8.210 1.00 89.25 108 ARG A N 1
ATOM 892 C CA . ARG A 1 108 ? -8.801 11.027 7.216 1.00 89.25 108 ARG A CA 1
ATOM 893 C C . ARG A 1 108 ? -9.718 9.940 7.791 1.00 89.25 108 ARG A C 1
ATOM 895 O O . ARG A 1 108 ? -9.899 8.900 7.169 1.00 89.25 108 ARG A O 1
ATOM 902 N N . GLY A 1 109 ? -10.321 10.166 8.959 1.00 83.94 109 GLY A N 1
ATOM 903 C CA . GLY A 1 109 ? -11.368 9.290 9.500 1.00 83.94 109 GLY A CA 1
ATOM 904 C C . GLY A 1 109 ? -10.864 8.169 10.409 1.00 83.94 109 GLY A C 1
ATOM 905 O O . GLY A 1 109 ? -11.668 7.428 10.964 1.00 83.94 109 GLY A O 1
ATOM 906 N N . CYS A 1 110 ? -9.555 8.071 10.660 1.00 84.19 110 CYS A N 1
ATOM 907 C CA . CYS A 1 110 ? -9.012 7.119 11.635 1.00 84.19 110 CYS A CA 1
ATOM 908 C C . CYS A 1 110 ? -9.038 7.657 13.068 1.00 84.19 110 CYS A C 1
ATOM 910 O O . CYS A 1 110 ? -8.444 7.056 13.959 1.00 84.19 110 CYS A O 1
ATOM 912 N N . ALA A 1 111 ? -9.748 8.761 13.324 1.00 79.19 111 ALA A N 1
ATOM 913 C CA . ALA A 1 111 ? -9.854 9.359 14.647 1.00 79.19 111 ALA A CA 1
ATOM 914 C C . ALA A 1 111 ? -10.315 8.354 15.714 1.00 79.19 111 ALA A C 1
ATOM 916 O O . ALA A 1 111 ? -9.759 8.377 16.795 1.00 79.19 111 ALA A O 1
ATOM 917 N N . SER A 1 112 ? -11.260 7.446 15.433 1.00 73.00 112 SER A N 1
ATOM 918 C CA . SER A 1 112 ? -11.680 6.398 16.393 1.00 73.00 112 SER A CA 1
ATOM 919 C C . SER A 1 112 ? -10.542 5.422 16.727 1.00 73.00 112 SER A C 1
ATOM 921 O O . SER A 1 112 ? -10.324 5.087 17.890 1.00 73.00 112 SER A O 1
ATOM 923 N N . ILE A 1 113 ? -9.755 5.031 15.718 1.00 73.31 113 ILE A N 1
ATOM 924 C CA . ILE A 1 113 ? -8.579 4.169 15.884 1.00 73.31 113 ILE A CA 1
ATOM 925 C C . ILE A 1 113 ? -7.485 4.875 16.683 1.00 73.31 113 ILE A C 1
ATOM 927 O O . ILE A 1 113 ? -6.911 4.273 17.584 1.00 73.31 113 ILE A O 1
ATOM 931 N N . LEU A 1 114 ? -7.227 6.153 16.413 1.00 73.88 114 LEU A N 1
ATOM 932 C CA . LEU A 1 114 ? -6.219 6.938 17.131 1.00 73.88 114 LEU A CA 1
ATOM 933 C C . LEU A 1 114 ? -6.676 7.308 18.552 1.00 73.88 114 LEU A C 1
ATOM 935 O O . LEU A 1 114 ? -5.908 7.215 19.505 1.00 73.88 114 LEU A O 1
ATOM 939 N N . LYS A 1 115 ? -7.958 7.659 18.716 1.00 64.44 115 LYS A N 1
ATOM 940 C CA . LYS A 1 115 ? -8.635 7.916 19.999 1.00 64.44 115 LYS A CA 1
ATOM 941 C C . LYS A 1 115 ? -8.902 6.651 20.796 1.00 64.44 115 LYS A C 1
ATOM 943 O O . LYS A 1 115 ? -9.360 6.750 21.929 1.00 64.44 115 LYS A O 1
ATOM 948 N N . SER A 1 116 ? -8.482 5.480 20.325 1.00 57.50 116 SER A N 1
ATOM 949 C CA . SER A 1 116 ? -8.178 4.406 21.266 1.00 57.50 116 SER A CA 1
ATOM 950 C C . SER A 1 116 ? -7.072 4.792 22.287 1.00 57.50 116 SER A C 1
ATOM 952 O O . SER A 1 116 ? -6.780 4.054 23.218 1.00 57.50 116 SER A O 1
ATOM 954 N N . GLY A 1 117 ? -6.535 6.019 22.196 1.00 58.62 117 GLY A N 1
ATOM 955 C CA . GLY A 1 117 ? -5.863 6.770 23.261 1.00 58.62 117 GLY A CA 1
ATOM 956 C C . GLY A 1 117 ? -6.655 7.858 24.042 1.00 58.62 117 GLY A C 1
ATOM 957 O O . GLY A 1 117 ? -6.042 8.475 24.905 1.00 58.62 117 GLY A O 1
ATOM 958 N N . ALA A 1 118 ? -7.957 8.137 23.817 1.00 39.09 118 ALA A N 1
ATOM 959 C CA . ALA A 1 118 ? -8.787 9.120 24.563 1.00 39.09 118 ALA A CA 1
ATOM 960 C C . ALA A 1 118 ? -10.337 8.904 24.434 1.00 39.09 118 ALA A C 1
ATOM 962 O O . ALA A 1 118 ? -10.917 9.028 23.361 1.00 39.09 118 ALA A O 1
ATOM 963 N N . THR A 1 119 ? -10.995 8.640 25.573 1.00 35.66 119 THR A N 1
ATOM 964 C CA . THR A 1 119 ? -12.399 8.233 25.915 1.00 35.66 119 THR A CA 1
ATOM 965 C C . THR A 1 119 ? -13.657 8.864 25.245 1.00 35.66 119 THR A C 1
ATOM 967 O O . THR A 1 119 ? -13.636 10.047 24.918 1.00 35.66 119 THR A O 1
ATOM 970 N N . GLY A 1 120 ? -14.817 8.144 25.285 1.00 32.41 120 GLY A N 1
ATOM 971 C CA . GLY A 1 120 ? -16.194 8.720 25.397 1.00 32.41 120 GLY A CA 1
ATOM 972 C C . GLY A 1 120 ? -17.454 7.864 25.022 1.00 32.41 120 GLY A C 1
ATOM 973 O O . GLY A 1 120 ? -17.751 7.731 23.845 1.00 32.41 120 GLY A O 1
ATOM 974 N N . LEU A 1 121 ? -18.198 7.368 26.042 1.00 34.88 121 LEU A N 1
ATOM 975 C CA . LEU A 1 121 ? -19.618 6.897 26.217 1.00 34.88 121 LEU A CA 1
ATOM 976 C C . LEU A 1 121 ? -20.489 6.273 25.082 1.00 34.88 121 LEU A C 1
ATOM 978 O O . LEU A 1 121 ? -20.882 6.953 24.142 1.00 34.88 121 LEU A O 1
ATOM 982 N N . ALA A 1 122 ? -21.001 5.046 25.307 1.00 31.95 122 ALA A N 1
ATOM 983 C CA . ALA A 1 122 ? -22.414 4.728 25.641 1.00 31.95 122 ALA A CA 1
ATOM 984 C C . ALA A 1 122 ? -22.728 3.210 25.538 1.00 31.95 122 ALA A C 1
ATOM 986 O O . ALA A 1 122 ? -22.152 2.476 24.743 1.00 31.95 122 ALA A O 1
ATOM 987 N N . GLN A 1 123 ? -23.658 2.795 26.397 1.00 34.16 123 GLN A N 1
ATOM 988 C CA . GLN A 1 123 ? -24.208 1.474 26.738 1.00 34.16 123 GLN A CA 1
ATOM 989 C C . GLN A 1 123 ? -24.729 0.618 25.556 1.00 34.16 123 GLN A C 1
ATOM 991 O O . GLN A 1 123 ? -25.068 1.175 24.517 1.00 34.16 123 GLN A O 1
ATOM 996 N N . VAL A 1 124 ? -24.870 -0.706 25.806 1.00 30.05 124 VAL A N 1
ATOM 997 C CA . VAL A 1 124 ? -25.634 -1.792 25.107 1.00 30.05 124 VAL A CA 1
ATOM 998 C C . VAL A 1 124 ? -24.701 -2.997 24.831 1.00 30.05 124 VAL A C 1
ATOM 1000 O O . VAL A 1 124 ? -23.847 -2.933 23.960 1.00 30.05 124 VAL A O 1
ATOM 1003 N N . CYS A 1 125 ? -24.697 -4.007 25.727 1.00 32.62 125 CYS A N 1
ATOM 1004 C CA . CYS A 1 125 ? -25.308 -5.352 25.543 1.00 32.62 125 CYS A CA 1
ATOM 1005 C C . CYS A 1 125 ? -24.485 -6.285 24.614 1.00 32.62 125 CYS A C 1
ATOM 1007 O O . CYS A 1 125 ? -24.045 -5.856 23.565 1.00 32.62 125 CYS A O 1
ATOM 1009 N N . PHE A 1 126 ? -24.210 -7.568 24.862 1.00 32.91 126 PHE A N 1
ATOM 1010 C CA . PHE A 1 126 ? -24.748 -8.594 25.754 1.00 32.91 126 PHE A CA 1
ATOM 1011 C C . PHE A 1 126 ? -23.616 -9.597 26.066 1.00 32.91 126 PHE A C 1
ATOM 1013 O O . PHE A 1 126 ? -22.751 -9.849 25.229 1.00 32.91 126 PHE A O 1
ATOM 1020 N N . LEU A 1 127 ? -23.668 -10.165 27.271 1.00 33.94 127 LEU A N 1
ATOM 1021 C CA . LEU A 1 127 ? -23.376 -11.563 27.614 1.00 33.94 127 LEU A CA 1
ATOM 1022 C C . LEU A 1 127 ? -22.983 -12.458 26.424 1.00 33.94 127 LEU A C 1
ATOM 1024 O O . LEU A 1 127 ? -23.832 -12.730 25.594 1.00 33.94 127 LEU A O 1
ATOM 1028 N N . PHE A 1 128 ? -21.757 -12.975 26.393 1.00 36.53 128 PHE A N 1
ATOM 1029 C CA . PHE A 1 128 ? -21.483 -14.397 26.139 1.00 36.53 128 PHE A CA 1
ATOM 1030 C C . PHE A 1 128 ? -20.013 -14.664 26.476 1.00 36.53 128 PHE A C 1
ATOM 1032 O O . PHE A 1 128 ? -19.099 -14.135 25.845 1.00 36.53 128 PHE A O 1
ATOM 1039 N N . GLY A 1 129 ? -19.796 -15.460 27.525 1.00 37.69 129 GLY A N 1
ATOM 1040 C CA . GLY A 1 129 ? -18.487 -15.960 27.924 1.00 37.69 129 GLY A CA 1
ATOM 1041 C C . GLY A 1 129 ? -17.980 -16.979 26.913 1.00 37.69 129 GLY A C 1
ATOM 1042 O O . GLY A 1 129 ? -18.144 -18.179 27.104 1.00 37.69 129 GLY A O 1
ATOM 1043 N N . PHE A 1 130 ? -17.372 -16.496 25.836 1.00 33.97 130 PHE A N 1
ATOM 1044 C CA . PHE A 1 130 ? -16.613 -17.335 24.925 1.00 33.97 130 PHE A CA 1
ATOM 1045 C C . PHE A 1 130 ? -15.247 -16.705 24.687 1.00 33.97 130 PHE A C 1
ATOM 1047 O O . PHE A 1 130 ? -15.136 -15.496 24.493 1.00 33.97 130 PHE A O 1
ATOM 1054 N N . LEU A 1 131 ? -14.216 -17.546 24.750 1.00 35.25 131 LEU A N 1
ATOM 1055 C CA . LEU A 1 131 ? -12.817 -17.241 24.472 1.00 35.25 131 LEU A CA 1
ATOM 1056 C C . LEU A 1 131 ? -12.672 -16.749 23.025 1.00 35.25 131 LEU A C 1
ATOM 1058 O O . LEU A 1 131 ? -12.291 -17.497 22.127 1.00 35.25 131 LEU A O 1
ATOM 1062 N N . VAL A 1 132 ? -13.007 -15.486 22.782 1.00 35.91 132 VAL A N 1
ATOM 1063 C CA . VAL A 1 132 ? -12.667 -14.810 21.538 1.00 35.91 132 VAL A CA 1
ATOM 1064 C C . VAL A 1 132 ? -11.191 -14.465 21.641 1.00 35.91 132 VAL A C 1
ATOM 1066 O O . VAL A 1 132 ? -10.747 -13.828 22.591 1.00 35.91 132 VAL A O 1
ATOM 1069 N N . LYS A 1 133 ? -10.407 -14.941 20.681 1.00 35.09 133 LYS A N 1
ATOM 1070 C CA . LYS A 1 133 ? -8.992 -14.614 20.531 1.00 35.09 133 LYS A CA 1
ATOM 1071 C C . LYS A 1 133 ? -8.913 -13.115 20.202 1.00 35.09 133 LYS A C 1
ATOM 1073 O O . LYS A 1 133 ? -9.079 -12.728 19.052 1.00 35.09 133 LYS A O 1
ATOM 1078 N N . PHE A 1 134 ? -8.800 -12.274 21.228 1.00 38.78 134 PHE A N 1
ATOM 1079 C CA . PHE A 1 134 ? -8.804 -10.819 21.084 1.00 38.78 134 PHE A CA 1
ATOM 1080 C C . PHE A 1 134 ? -7.534 -10.367 20.355 1.00 38.78 134 PHE A C 1
ATOM 1082 O O . PHE A 1 134 ? -6.427 -10.525 20.872 1.00 38.78 134 PHE A O 1
ATOM 1089 N N . SER A 1 135 ? -7.697 -9.809 19.153 1.00 41.25 135 SER A N 1
ATOM 1090 C CA . SER A 1 135 ? -6.638 -9.049 18.488 1.00 41.25 135 SER A CA 1
ATOM 1091 C C . SER A 1 135 ? -6.252 -7.866 19.366 1.00 41.25 135 SER A C 1
ATOM 1093 O O . SER A 1 135 ? -7.100 -7.111 19.842 1.00 41.25 135 SER A O 1
ATOM 1095 N N . THR A 1 136 ? -4.957 -7.743 19.626 1.00 42.88 136 THR A N 1
ATOM 1096 C CA . THR A 1 136 ? -4.418 -6.803 20.600 1.00 42.88 136 THR A CA 1
ATOM 1097 C C . THR A 1 136 ? -4.503 -5.366 20.098 1.00 42.88 136 THR A C 1
ATOM 1099 O O . THR A 1 136 ? -4.147 -5.105 18.951 1.00 42.88 136 THR A O 1
ATOM 1102 N N . PRO A 1 137 ? -4.917 -4.394 20.917 1.00 46.91 137 PRO A N 1
ATOM 1103 C CA . PRO A 1 137 ? -5.519 -3.190 20.348 1.00 46.91 137 PRO A CA 1
ATOM 1104 C C . PRO A 1 137 ? -4.541 -2.076 19.952 1.00 46.91 137 PRO A C 1
ATOM 1106 O O . PRO A 1 137 ? -4.892 -1.088 19.319 1.00 46.91 137 PRO A O 1
ATOM 1109 N N . SER A 1 138 ? -3.268 -2.225 20.269 1.00 47.53 138 SER A N 1
ATOM 1110 C CA . SER A 1 138 ? -2.236 -1.345 19.735 1.00 47.53 138 SER A CA 1
ATOM 1111 C C . SER A 1 138 ? -1.855 -1.706 18.283 1.00 47.53 138 SER A C 1
ATOM 1113 O O . SER A 1 138 ? -1.261 -0.895 17.573 1.00 47.53 138 SER A O 1
ATOM 1115 N N . ALA A 1 139 ? -2.308 -2.867 17.784 1.00 50.81 139 ALA A N 1
ATOM 1116 C CA . ALA A 1 139 ? -2.300 -3.207 16.360 1.00 50.81 139 ALA A CA 1
ATOM 1117 C C . ALA A 1 139 ? -3.214 -2.287 15.523 1.00 50.81 139 ALA A C 1
ATOM 1119 O O . ALA A 1 139 ? -3.034 -2.188 14.310 1.00 50.81 139 ALA A O 1
ATOM 1120 N N . PHE A 1 140 ? -4.157 -1.565 16.147 1.00 62.91 140 PHE A N 1
ATOM 1121 C CA . PHE A 1 140 ? -5.073 -0.677 15.427 1.00 62.91 140 PHE A CA 1
ATOM 1122 C C . PHE A 1 140 ? -4.371 0.568 14.869 1.00 62.91 140 PHE A C 1
ATOM 1124 O O . PHE A 1 140 ? -4.684 0.983 13.756 1.00 62.91 140 PHE A O 1
ATOM 1131 N N . PHE A 1 141 ? -3.362 1.124 15.553 1.00 70.00 141 PHE A N 1
ATOM 1132 C CA . PHE A 1 141 ? -2.556 2.204 14.966 1.00 70.00 141 PHE A CA 1
ATOM 1133 C C . PHE A 1 141 ? -1.879 1.745 13.669 1.00 70.00 141 PHE A C 1
ATOM 1135 O O . PHE A 1 141 ? -1.935 2.412 12.636 1.00 70.00 141 PHE A O 1
ATOM 1142 N N . LEU A 1 142 ? -1.279 0.557 13.712 1.00 78.69 142 LEU A N 1
ATOM 1143 C CA . LEU A 1 142 ? -0.619 -0.042 12.559 1.00 78.69 142 LEU A CA 1
ATOM 1144 C C . LEU A 1 142 ? -1.580 -0.413 11.447 1.00 78.69 142 LEU A C 1
ATOM 1146 O O . LEU A 1 142 ? -1.205 -0.340 10.278 1.00 78.69 142 LEU A O 1
ATOM 1150 N N . GLN A 1 143 ? -2.817 -0.746 11.798 1.00 83.06 143 GLN A N 1
ATOM 1151 C CA . GLN A 1 143 ? -3.902 -0.868 10.845 1.00 83.06 143 GLN A CA 1
ATOM 1152 C C . GLN A 1 143 ? -4.148 0.467 10.138 1.00 83.06 143 GLN A C 1
ATOM 1154 O O . GLN A 1 143 ? -4.057 0.489 8.919 1.00 83.06 143 GLN A O 1
ATOM 1159 N N . ALA A 1 144 ? -4.350 1.584 10.847 1.00 86.19 144 ALA A N 1
ATOM 1160 C CA . ALA A 1 144 ? -4.540 2.897 10.210 1.00 86.19 144 ALA A CA 1
ATOM 1161 C C . ALA A 1 144 ? -3.353 3.307 9.321 1.00 86.19 144 ALA A C 1
ATOM 1163 O O . ALA A 1 144 ? -3.547 3.770 8.198 1.00 86.19 144 ALA A O 1
ATOM 1164 N N . PHE A 1 145 ? -2.123 3.081 9.786 1.00 89.81 145 PHE A N 1
ATOM 1165 C CA . PHE A 1 145 ? -0.924 3.339 8.992 1.00 89.81 145 PHE A CA 1
ATOM 1166 C C . PHE A 1 145 ? -0.881 2.468 7.724 1.00 89.81 145 PHE A C 1
ATOM 1168 O O . PHE A 1 145 ? -0.689 2.986 6.626 1.00 89.81 145 PHE A O 1
ATOM 1175 N N . THR A 1 146 ? -1.141 1.164 7.844 1.00 91.88 146 THR A N 1
ATOM 1176 C CA . THR A 1 146 ? -1.147 0.225 6.708 1.00 91.88 146 THR A CA 1
ATOM 1177 C C . THR A 1 146 ? -2.274 0.520 5.720 1.00 91.88 146 THR A C 1
ATOM 1179 O O . THR A 1 146 ? -2.043 0.491 4.513 1.00 91.88 146 THR A O 1
ATOM 1182 N N . LEU A 1 147 ? -3.470 0.853 6.209 1.00 92.00 147 LEU A N 1
ATOM 1183 C CA . LEU A 1 147 ? -4.593 1.318 5.395 1.00 92.00 147 LEU A CA 1
ATOM 1184 C C . LEU A 1 147 ? -4.202 2.563 4.590 1.00 92.00 147 LEU A C 1
ATOM 1186 O O . LEU A 1 147 ? -4.438 2.611 3.389 1.00 92.00 147 LEU A O 1
ATOM 1190 N N . SER A 1 148 ? -3.501 3.516 5.215 1.00 93.62 148 SER A N 1
ATOM 1191 C CA . SER A 1 148 ? -3.043 4.727 4.526 1.00 93.62 148 SER A CA 1
ATOM 1192 C C . SER A 1 148 ? -2.067 4.447 3.380 1.00 93.62 148 SER A C 1
ATOM 1194 O O . SER A 1 148 ? -2.175 5.042 2.311 1.00 93.62 148 SER A O 1
ATOM 1196 N N . LEU A 1 149 ? -1.147 3.496 3.571 1.00 94.75 149 LEU A N 1
ATOM 1197 C CA . LEU A 1 149 ? -0.161 3.120 2.556 1.00 94.75 149 LEU A CA 1
ATOM 1198 C C . LEU A 1 149 ? -0.789 2.297 1.429 1.00 94.75 149 LEU A C 1
ATOM 1200 O O . LEU A 1 149 ? -0.446 2.464 0.261 1.00 94.75 149 LEU A O 1
ATOM 1204 N N . SER A 1 150 ? -1.724 1.414 1.774 1.00 93.75 150 SER A N 1
ATOM 1205 C CA . SER A 1 150 ? -2.442 0.572 0.814 1.00 93.75 150 SER A CA 1
ATOM 1206 C C . SER A 1 150 ? -3.648 1.266 0.175 1.00 93.75 150 SER A C 1
ATOM 1208 O O . SER A 1 150 ? -4.331 0.633 -0.622 1.00 93.75 150 SER A O 1
ATOM 1210 N N . ALA A 1 151 ? -3.913 2.540 0.499 1.00 94.00 151 ALA A N 1
ATOM 1211 C CA . ALA A 1 151 ? -5.139 3.249 0.116 1.00 94.00 151 ALA A CA 1
ATOM 1212 C C . ALA A 1 151 ? -6.401 2.414 0.394 1.00 94.00 151 ALA A C 1
ATOM 1214 O O . ALA A 1 151 ? -7.331 2.375 -0.413 1.00 94.00 151 ALA A O 1
ATOM 1215 N N . ALA A 1 152 ? -6.384 1.669 1.498 1.00 92.25 152 ALA A N 1
ATOM 1216 C CA . ALA A 1 152 ? -7.448 0.758 1.856 1.00 92.25 152 ALA A CA 1
ATOM 1217 C C . ALA A 1 152 ? -8.372 1.393 2.894 1.00 92.25 152 ALA A C 1
ATOM 1219 O O . ALA A 1 152 ? -7.912 2.095 3.793 1.00 92.25 152 ALA A O 1
ATOM 1220 N N . SER A 1 153 ? -9.668 1.123 2.783 1.00 90.62 153 SER A N 1
ATOM 1221 C CA . SER A 1 153 ? -10.706 1.693 3.636 1.00 90.62 153 SER A CA 1
ATOM 1222 C C . SER A 1 153 ? -11.716 0.625 4.040 1.00 90.62 153 SER A C 1
ATOM 1224 O O . SER A 1 153 ? -12.100 -0.237 3.249 1.00 90.62 153 SER A O 1
ATOM 1226 N N . TYR A 1 154 ? -12.174 0.675 5.290 1.00 86.56 154 TYR A N 1
ATOM 1227 C CA . TYR A 1 154 ? -13.298 -0.155 5.721 1.00 86.56 154 TYR A CA 1
ATOM 1228 C C . TYR A 1 154 ? -14.612 0.528 5.379 1.00 86.56 154 TYR A C 1
ATOM 1230 O O . TYR A 1 154 ? -14.818 1.695 5.696 1.00 86.56 154 TYR A O 1
ATOM 1238 N N . HIS A 1 155 ? -15.525 -0.221 4.794 1.00 82.06 155 HIS A N 1
ATOM 1239 C CA . HIS A 1 155 ? -16.918 0.149 4.604 1.00 82.06 155 HIS A CA 1
ATOM 1240 C C . HIS A 1 155 ? -17.770 -0.918 5.291 1.00 82.06 155 HIS A C 1
ATOM 1242 O O . HIS A 1 155 ? -17.300 -2.038 5.451 1.00 82.06 155 HIS A O 1
ATOM 1248 N N . ASP A 1 156 ? -18.978 -0.563 5.730 1.00 74.06 156 ASP A N 1
ATOM 1249 C CA . ASP A 1 156 ? -19.939 -1.313 6.564 1.00 74.06 156 ASP A CA 1
ATOM 1250 C C . ASP A 1 156 ? -19.663 -2.823 6.767 1.00 74.06 156 ASP A C 1
ATOM 1252 O O . ASP A 1 156 ? -19.623 -3.311 7.897 1.00 74.06 156 ASP A O 1
ATOM 1256 N N . SER A 1 157 ? -19.451 -3.592 5.688 1.00 79.25 157 SER A N 1
ATOM 1257 C CA . SER A 1 157 ? -19.102 -5.021 5.765 1.00 79.25 157 SER A CA 1
ATOM 1258 C C . SER A 1 157 ? -17.997 -5.506 4.811 1.00 79.25 157 SER A C 1
ATOM 1260 O O . SER A 1 157 ? -17.847 -6.715 4.593 1.00 79.25 157 SER A O 1
ATOM 1262 N N . HIS A 1 158 ? -17.188 -4.600 4.259 1.00 88.75 158 HIS A N 1
ATOM 1263 C CA . HIS A 1 158 ? -16.111 -4.932 3.326 1.00 88.75 158 HIS A CA 1
ATOM 1264 C C . HIS A 1 158 ? -14.914 -3.976 3.414 1.00 88.75 158 HIS A C 1
ATOM 1266 O O . HIS A 1 158 ? -15.004 -2.850 3.887 1.00 88.75 158 HIS A O 1
ATOM 1272 N N . LEU A 1 159 ? -13.764 -4.457 2.963 1.00 91.69 159 LEU A N 1
ATOM 1273 C CA . LEU A 1 159 ? -12.535 -3.699 2.780 1.00 91.69 159 LEU A CA 1
ATOM 1274 C C . LEU A 1 159 ? -12.422 -3.316 1.304 1.00 91.69 159 LEU A C 1
ATOM 1276 O O . LEU A 1 159 ? -12.513 -4.186 0.437 1.00 91.69 159 LEU A O 1
ATOM 1280 N N . GLU A 1 160 ? -12.206 -2.041 1.027 1.00 92.94 160 GLU A N 1
ATOM 1281 C CA . GLU A 1 160 ? -11.919 -1.514 -0.305 1.00 92.94 160 GLU A CA 1
ATOM 1282 C C . GLU A 1 160 ? -10.445 -1.127 -0.396 1.00 92.94 160 GLU A C 1
ATOM 1284 O O . GLU A 1 160 ? -9.861 -0.699 0.594 1.00 92.94 160 GLU A O 1
ATOM 1289 N N . VAL A 1 161 ? -9.832 -1.279 -1.567 1.00 94.56 161 VAL A N 1
ATOM 1290 C CA . VAL A 1 161 ? -8.444 -0.882 -1.839 1.00 94.56 161 VAL A CA 1
ATOM 1291 C C . VAL A 1 161 ? -8.437 -0.004 -3.081 1.00 94.56 161 VAL A C 1
ATOM 1293 O O . VAL A 1 161 ? -8.771 -0.465 -4.173 1.00 94.56 161 VAL A O 1
ATOM 1296 N N . SER A 1 162 ? -8.045 1.254 -2.914 1.00 92.94 162 SER A N 1
ATOM 1297 C CA . SER A 1 162 ? -8.151 2.323 -3.914 1.00 92.94 162 SER A CA 1
ATOM 1298 C C . SER A 1 162 ? -6.773 2.845 -4.327 1.00 92.94 162 SER A C 1
ATOM 1300 O O . SER A 1 162 ? -6.527 4.049 -4.345 1.00 92.94 162 SER A O 1
ATOM 1302 N N . LEU A 1 163 ? -5.843 1.931 -4.618 1.00 93.44 163 LEU A N 1
ATOM 1303 C CA . LEU A 1 163 ? -4.514 2.293 -5.117 1.00 93.44 163 LEU A CA 1
ATOM 1304 C C . LEU A 1 163 ? -4.605 2.875 -6.528 1.00 93.44 163 LEU A C 1
ATOM 1306 O O . LEU A 1 163 ? -5.344 2.369 -7.375 1.00 93.44 163 LEU A O 1
ATOM 1310 N N . SER A 1 164 ? -3.798 3.900 -6.785 1.00 91.19 164 SER A N 1
ATOM 1311 C CA . SER A 1 164 ? -3.656 4.481 -8.117 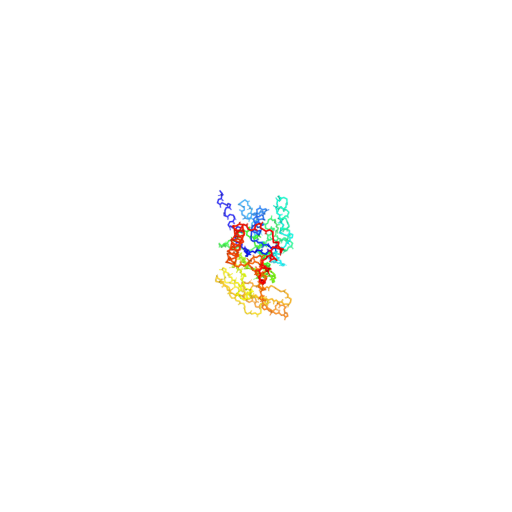1.00 91.19 164 SER A CA 1
ATOM 1312 C C . SER A 1 164 ? -2.729 3.631 -8.986 1.00 91.19 164 SER A C 1
ATOM 1314 O O . SER A 1 164 ? -1.896 2.876 -8.480 1.00 91.19 164 SER A O 1
ATOM 1316 N N . LEU A 1 165 ? -2.803 3.791 -10.310 1.00 88.88 165 LEU A N 1
ATOM 1317 C CA . LEU A 1 165 ? -1.864 3.126 -11.217 1.00 88.88 165 LEU A CA 1
ATOM 1318 C C . LEU A 1 165 ? -0.398 3.448 -10.908 1.00 88.88 165 LEU A C 1
ATOM 1320 O O . LEU A 1 165 ? 0.455 2.567 -11.015 1.00 88.88 165 LEU A O 1
ATOM 1324 N N . SER A 1 166 ? -0.117 4.685 -10.492 1.00 88.44 166 SER A N 1
ATOM 1325 C CA . SER A 1 166 ? 1.231 5.114 -10.120 1.00 88.44 166 SER A CA 1
ATOM 1326 C C . SER A 1 166 ? 1.780 4.398 -8.887 1.00 88.44 166 SER A C 1
ATOM 1328 O O . SER A 1 166 ? 2.997 4.255 -8.759 1.00 88.44 166 SER A O 1
ATOM 1330 N N . ASP A 1 167 ? 0.908 3.904 -8.005 1.00 90.81 167 ASP A N 1
ATOM 1331 C CA . ASP A 1 167 ? 1.315 3.140 -6.822 1.00 90.81 167 ASP A CA 1
ATOM 1332 C C . ASP A 1 167 ? 1.710 1.694 -7.176 1.00 90.81 167 ASP A C 1
ATOM 1334 O O . ASP A 1 167 ? 2.412 1.036 -6.408 1.00 90.81 167 ASP A O 1
ATOM 1338 N N . LEU A 1 168 ? 1.296 1.201 -8.352 1.00 93.69 168 LEU A N 1
ATOM 1339 C CA . LEU A 1 168 ? 1.462 -0.191 -8.789 1.00 93.69 168 LEU A CA 1
ATOM 1340 C C . LEU A 1 168 ? 2.738 -0.446 -9.603 1.00 93.69 168 LEU A C 1
ATOM 1342 O O . LEU A 1 168 ? 3.013 -1.589 -9.956 1.00 93.69 168 LEU A O 1
ATOM 1346 N N . HIS A 1 169 ? 3.574 0.574 -9.829 1.00 92.50 169 HIS A N 1
ATOM 1347 C CA . HIS A 1 169 ? 4.862 0.448 -10.535 1.00 92.50 169 HIS A CA 1
ATOM 1348 C C . HIS A 1 169 ? 5.871 -0.490 -9.842 1.00 92.50 169 HIS A C 1
ATOM 1350 O O . HIS A 1 169 ? 6.965 -0.739 -10.354 1.00 92.50 169 HIS A O 1
ATOM 1356 N N . ARG A 1 170 ? 5.542 -0.970 -8.640 1.00 93.06 170 ARG A N 1
ATOM 1357 C CA . ARG A 1 170 ? 6.389 -1.779 -7.768 1.00 93.06 170 ARG A CA 1
ATOM 1358 C C . ARG A 1 170 ? 5.564 -2.856 -7.082 1.00 93.06 170 ARG A C 1
ATOM 1360 O O . ARG A 1 170 ? 4.366 -2.693 -6.865 1.00 93.06 170 ARG A O 1
ATOM 1367 N N . GLU A 1 171 ? 6.227 -3.938 -6.686 1.00 95.00 171 GLU A N 1
ATOM 1368 C CA . GLU A 1 171 ? 5.564 -4.948 -5.866 1.00 95.00 171 GLU A CA 1
ATOM 1369 C C . GLU A 1 171 ? 5.311 -4.376 -4.464 1.00 95.00 171 GLU A C 1
ATOM 1371 O O . GLU A 1 171 ? 6.209 -3.820 -3.823 1.00 95.00 171 GLU A O 1
ATOM 1376 N N . LEU A 1 172 ? 4.081 -4.529 -3.983 1.00 95.62 172 LEU A N 1
ATOM 1377 C CA . LEU A 1 172 ? 3.662 -4.132 -2.641 1.00 95.62 172 LEU A CA 1
ATOM 1378 C C . LEU A 1 172 ? 2.897 -5.282 -2.001 1.00 95.62 172 LEU A C 1
ATOM 1380 O O . LEU A 1 172 ? 2.236 -6.053 -2.691 1.00 95.62 172 LEU A O 1
ATOM 1384 N N . ALA A 1 173 ? 2.967 -5.414 -0.686 1.00 96.62 173 ALA A N 1
ATOM 1385 C CA . ALA A 1 173 ? 2.159 -6.378 0.042 1.00 96.62 173 ALA A CA 1
ATOM 1386 C C . ALA A 1 173 ? 1.676 -5.781 1.354 1.00 96.62 173 ALA A C 1
ATOM 1388 O O . ALA A 1 173 ? 2.398 -5.042 2.014 1.00 96.62 173 ALA A O 1
ATOM 1389 N N . PHE A 1 174 ? 0.455 -6.115 1.738 1.00 95.38 174 PHE A N 1
ATOM 1390 C CA . PHE A 1 174 ? -0.118 -5.736 3.016 1.00 95.38 174 PHE A CA 1
ATOM 1391 C C . PHE A 1 174 ? -0.957 -6.883 3.563 1.00 95.38 174 PHE A C 1
ATOM 1393 O O . PHE A 1 174 ? -1.558 -7.655 2.812 1.00 95.38 174 PHE A O 1
ATOM 1400 N N . GLY A 1 175 ? -0.968 -7.028 4.881 1.00 92.56 175 GLY A N 1
ATOM 1401 C CA . GLY A 1 175 ? -1.572 -8.189 5.514 1.00 92.56 175 GLY A CA 1
ATOM 1402 C C . GLY A 1 175 ? -1.892 -7.993 6.981 1.00 92.56 175 GLY A C 1
ATOM 1403 O O . GLY A 1 175 ? -1.449 -7.030 7.607 1.00 92.56 175 GLY A O 1
ATOM 1404 N N . GLY A 1 176 ? -2.674 -8.927 7.517 1.00 87.56 176 GLY A N 1
ATOM 1405 C CA . GLY A 1 176 ? -3.231 -8.833 8.864 1.00 87.56 176 GLY A CA 1
ATOM 1406 C C . GLY A 1 176 ? -4.361 -7.806 8.969 1.00 87.56 176 GLY A C 1
ATOM 1407 O O . GLY A 1 176 ? -4.561 -7.242 10.039 1.00 87.56 176 GLY A O 1
ATOM 1408 N N . LEU A 1 177 ? -5.064 -7.514 7.865 1.00 87.88 177 LEU A N 1
ATOM 1409 C CA . LEU A 1 177 ? -6.187 -6.575 7.862 1.00 87.88 177 LEU A CA 1
ATOM 1410 C C . LEU A 1 177 ? -7.495 -7.307 8.202 1.00 87.88 177 LEU A C 1
ATOM 1412 O O . LEU A 1 177 ? -7.939 -8.125 7.394 1.00 87.88 177 LEU A O 1
ATOM 1416 N N . PRO A 1 178 ? -8.129 -7.039 9.356 1.00 85.00 178 PRO A N 1
ATOM 1417 C CA . PRO A 1 178 ? -9.334 -7.755 9.766 1.00 85.00 178 PRO A CA 1
ATOM 1418 C C . PRO A 1 178 ? -10.542 -7.372 8.902 1.00 85.00 178 PRO A C 1
ATOM 1420 O O . PRO A 1 178 ? -10.981 -6.227 8.913 1.00 85.00 178 PRO A O 1
ATOM 1423 N N . VAL A 1 179 ? -11.139 -8.337 8.201 1.00 84.25 179 VAL A N 1
ATOM 1424 C CA . VAL A 1 179 ? -12.358 -8.149 7.402 1.00 84.25 179 VAL A CA 1
ATOM 1425 C C . VAL A 1 179 ? -13.550 -8.754 8.134 1.00 84.25 179 VAL A C 1
ATOM 1427 O O . VAL A 1 179 ? -13.643 -9.969 8.319 1.00 84.25 179 VAL A O 1
ATOM 1430 N N . GLY A 1 180 ? -14.485 -7.891 8.532 1.00 73.00 180 GLY A N 1
ATOM 1431 C CA . GLY A 1 180 ? -15.588 -8.253 9.418 1.00 73.00 180 GLY A CA 1
ATOM 1432 C C . GLY A 1 180 ? -15.124 -8.458 10.863 1.00 73.00 180 GLY A C 1
ATOM 1433 O O . GLY A 1 180 ? -13.982 -8.825 11.135 1.00 73.00 180 GLY A O 1
ATOM 1434 N N . VAL A 1 181 ? -16.014 -8.204 11.823 1.00 66.56 181 VAL A N 1
ATOM 1435 C CA . VAL A 1 181 ? -15.677 -8.269 13.254 1.00 66.56 181 VAL A CA 1
ATOM 1436 C C . VAL A 1 181 ? -15.274 -9.698 13.639 1.00 66.56 181 VAL A C 1
ATOM 1438 O O . VAL A 1 181 ? -16.132 -10.556 13.823 1.00 66.56 181 VAL A O 1
ATOM 1441 N N . ALA A 1 182 ? -13.963 -9.933 13.772 1.00 62.25 182 ALA A N 1
ATOM 1442 C CA . ALA A 1 182 ? -13.352 -11.211 14.150 1.00 62.25 182 ALA A CA 1
ATOM 1443 C C . ALA A 1 182 ? -13.672 -12.401 13.216 1.00 62.25 182 ALA A C 1
ATOM 1445 O O . ALA A 1 182 ? -13.673 -13.547 13.664 1.00 62.25 182 ALA A O 1
ATOM 1446 N N . VAL A 1 183 ? -13.940 -12.147 11.929 1.00 75.38 183 VAL A N 1
ATOM 1447 C CA . VAL A 1 183 ? -14.234 -13.221 10.959 1.00 75.38 183 VAL A CA 1
ATOM 1448 C C . VAL A 1 183 ? -12.951 -13.776 10.344 1.00 75.38 183 VAL A C 1
ATOM 1450 O O . VAL A 1 183 ? -12.726 -14.984 10.375 1.00 75.38 183 VAL A O 1
ATOM 1453 N N . GLY A 1 184 ? -12.088 -12.910 9.815 1.00 82.75 184 GLY A N 1
ATOM 1454 C CA . GLY A 1 184 ? -10.793 -13.309 9.275 1.00 82.75 184 GLY A CA 1
ATOM 1455 C C . GLY A 1 184 ? -9.955 -12.117 8.842 1.00 82.75 184 GLY A C 1
ATOM 1456 O O . GLY A 1 184 ? -10.469 -11.016 8.677 1.00 82.75 184 GLY A O 1
ATOM 1457 N N . ASP A 1 185 ? -8.668 -12.359 8.627 1.00 88.75 185 ASP A N 1
ATOM 1458 C CA . ASP A 1 185 ? -7.712 -11.352 8.182 1.00 88.75 185 ASP A CA 1
ATOM 1459 C C . ASP A 1 185 ? -7.414 -11.554 6.700 1.00 88.75 185 ASP A C 1
ATOM 1461 O O . ASP A 1 185 ? -7.143 -12.677 6.258 1.00 88.75 185 ASP A O 1
ATOM 1465 N N . ALA A 1 186 ? -7.444 -10.463 5.944 1.00 92.81 186 ALA A N 1
ATOM 1466 C CA . ALA A 1 186 ? -7.065 -10.419 4.546 1.00 92.81 186 ALA A CA 1
ATOM 1467 C C . ALA A 1 186 ? -5.584 -10.058 4.389 1.00 92.81 186 ALA A C 1
ATOM 1469 O O . ALA A 1 186 ? -5.036 -9.216 5.107 1.00 92.81 186 ALA A O 1
ATOM 1470 N N . ASN A 1 187 ? -4.955 -10.687 3.400 1.00 95.69 187 ASN A N 1
ATOM 1471 C CA . ASN A 1 187 ? -3.623 -10.359 2.920 1.00 95.69 187 ASN A CA 1
ATOM 1472 C C . ASN A 1 187 ? -3.685 -10.187 1.407 1.00 95.69 187 ASN A C 1
ATOM 1474 O O . ASN A 1 187 ? -4.238 -11.034 0.706 1.00 95.69 187 ASN A O 1
ATOM 1478 N N . ALA A 1 188 ? -3.093 -9.119 0.895 1.00 96.75 188 ALA A N 1
ATOM 1479 C CA . ALA A 1 188 ? -3.002 -8.868 -0.531 1.00 96.75 188 ALA A CA 1
ATOM 1480 C C . ALA A 1 188 ? -1.577 -8.471 -0.901 1.00 96.75 188 ALA A C 1
ATOM 1482 O O . ALA A 1 188 ? -0.895 -7.744 -0.179 1.00 96.75 188 ALA A O 1
ATOM 1483 N N . ARG A 1 189 ? -1.123 -8.959 -2.050 1.00 97.12 189 ARG A N 1
ATOM 1484 C CA . ARG A 1 189 ? 0.164 -8.603 -2.644 1.00 97.12 189 ARG A CA 1
ATOM 1485 C C . ARG A 1 189 ? -0.033 -8.246 -4.105 1.00 97.12 189 ARG A C 1
ATOM 1487 O O . ARG A 1 189 ? -0.669 -8.998 -4.832 1.00 97.12 189 ARG A O 1
ATOM 1494 N N . VAL A 1 190 ? 0.505 -7.117 -4.536 1.00 97.12 190 VAL A N 1
ATOM 1495 C CA . VAL A 1 190 ? 0.623 -6.770 -5.951 1.00 97.12 190 VAL A CA 1
ATOM 1496 C C . VAL A 1 190 ? 1.923 -7.352 -6.462 1.00 97.12 190 VAL A C 1
ATOM 1498 O O . VAL A 1 190 ? 2.986 -7.162 -5.867 1.00 97.12 190 VAL A O 1
ATOM 1501 N N . ARG A 1 191 ? 1.828 -8.052 -7.582 1.00 96.31 191 ARG A N 1
ATOM 1502 C CA . ARG A 1 191 ? 2.968 -8.553 -8.334 1.00 96.31 191 ARG A CA 1
ATOM 1503 C C . ARG A 1 191 ? 2.911 -8.042 -9.754 1.00 96.31 191 ARG A C 1
ATOM 1505 O O . ARG A 1 191 ? 1.838 -7.725 -10.258 1.00 96.31 191 ARG A O 1
ATOM 1512 N N . ILE A 1 192 ? 4.066 -8.022 -10.398 1.00 94.94 192 ILE A N 1
ATOM 1513 C CA . ILE A 1 192 ? 4.193 -7.645 -11.802 1.00 94.94 192 ILE A CA 1
ATOM 1514 C C . ILE A 1 192 ? 4.490 -8.923 -12.586 1.00 94.94 192 ILE A C 1
ATOM 1516 O O . ILE A 1 192 ? 5.412 -9.666 -12.242 1.00 94.94 192 ILE A O 1
ATOM 1520 N N . ALA A 1 193 ? 3.663 -9.219 -13.586 1.00 94.00 193 ALA A N 1
ATOM 1521 C CA . ALA A 1 193 ? 3.841 -10.369 -14.465 1.00 94.00 193 ALA A CA 1
ATOM 1522 C C . ALA A 1 193 ? 4.995 -10.145 -15.463 1.00 94.00 193 ALA A C 1
ATOM 1524 O O . ALA A 1 193 ? 5.613 -9.082 -15.508 1.00 94.00 193 ALA A O 1
ATOM 1525 N N . GLU A 1 194 ? 5.323 -11.175 -16.246 1.00 91.69 194 GLU A N 1
ATOM 1526 C CA . GLU A 1 194 ? 6.413 -11.119 -17.235 1.00 91.69 194 GLU A CA 1
ATOM 1527 C C . GLU A 1 194 ? 6.151 -10.108 -18.357 1.00 91.69 194 GLU A C 1
ATOM 1529 O O . GLU A 1 194 ? 7.086 -9.535 -18.906 1.00 91.69 194 GLU A O 1
ATOM 1534 N N . ASP A 1 195 ? 4.879 -9.854 -18.656 1.00 93.06 195 ASP A N 1
ATOM 1535 C CA . ASP A 1 195 ? 4.407 -8.854 -19.613 1.00 93.06 195 ASP A CA 1
ATOM 1536 C C . ASP A 1 195 ? 4.335 -7.436 -19.019 1.00 93.06 195 ASP A C 1
ATOM 1538 O O . ASP A 1 195 ? 3.778 -6.540 -19.644 1.00 93.06 195 ASP A O 1
ATOM 1542 N N . ASN A 1 196 ? 4.888 -7.222 -17.819 1.00 93.88 196 ASN A N 1
ATOM 1543 C CA . ASN A 1 196 ? 4.831 -5.978 -17.046 1.00 93.88 196 ASN A CA 1
ATOM 1544 C C . ASN A 1 196 ? 3.429 -5.567 -16.566 1.00 93.88 196 ASN A C 1
ATOM 1546 O O . ASN A 1 196 ? 3.259 -4.447 -16.078 1.00 93.88 196 ASN A O 1
ATOM 1550 N N . THR A 1 197 ? 2.435 -6.453 -16.646 1.00 94.56 197 THR A N 1
ATOM 1551 C CA . THR A 1 197 ? 1.082 -6.178 -16.152 1.00 94.56 197 THR A CA 1
ATOM 1552 C C . THR A 1 197 ? 0.988 -6.447 -14.646 1.00 94.56 197 THR A C 1
ATOM 1554 O O . THR A 1 197 ? 1.396 -7.522 -14.184 1.00 94.56 197 THR A O 1
ATOM 1557 N N . PRO A 1 198 ? 0.444 -5.517 -13.838 1.00 95.94 198 PRO A N 1
ATOM 1558 C CA . PRO A 1 198 ? 0.282 -5.741 -12.410 1.00 95.94 198 PRO A CA 1
ATOM 1559 C C . PRO A 1 198 ? -0.967 -6.592 -12.112 1.00 95.94 198 PRO A C 1
ATOM 1561 O O . PRO A 1 198 ? -2.028 -6.437 -12.720 1.00 95.94 198 PRO A O 1
ATOM 1564 N N . PHE A 1 199 ? -0.862 -7.492 -11.137 1.00 95.75 199 PHE A N 1
ATOM 1565 C CA . PHE A 1 199 ? -1.967 -8.325 -10.660 1.00 95.75 199 PHE A CA 1
ATOM 1566 C C . PHE A 1 199 ? -1.924 -8.486 -9.140 1.00 95.75 199 PHE A C 1
ATOM 1568 O O . PHE A 1 199 ? -0.859 -8.438 -8.524 1.00 95.75 199 PHE A O 1
ATOM 1575 N N . PHE A 1 200 ? -3.082 -8.718 -8.525 1.00 96.75 200 PHE A N 1
ATOM 1576 C CA . PHE A 1 200 ? -3.159 -9.067 -7.112 1.00 96.75 200 PHE A CA 1
ATOM 1577 C C . PHE A 1 200 ? -2.991 -10.570 -6.916 1.00 96.75 200 PHE A C 1
ATOM 1579 O O . PHE A 1 200 ? -3.543 -11.376 -7.662 1.00 96.75 200 PHE A O 1
ATOM 1586 N N . GLU A 1 201 ? -2.327 -10.955 -5.836 1.00 97.31 201 GLU A N 1
ATOM 1587 C CA . GLU A 1 201 ? -2.587 -12.222 -5.176 1.00 97.31 201 GLU A CA 1
ATOM 1588 C C . GLU A 1 201 ? -3.164 -11.963 -3.791 1.00 97.31 201 GLU A C 1
ATOM 1590 O O . GLU A 1 201 ? -2.570 -11.256 -2.979 1.00 97.31 201 GLU A O 1
ATOM 1595 N N . VAL A 1 202 ? -4.335 -12.527 -3.524 1.00 97.38 202 VAL A N 1
ATOM 1596 C CA . VAL A 1 202 ? -5.085 -12.267 -2.297 1.00 97.38 202 VAL A CA 1
ATOM 1597 C C . VAL A 1 202 ? -5.306 -13.577 -1.559 1.00 97.38 202 VAL A C 1
ATOM 1599 O O . VAL A 1 202 ? -5.667 -14.586 -2.164 1.00 97.38 202 VAL A O 1
ATOM 1602 N N . SER A 1 203 ? -5.078 -13.575 -0.254 1.00 96.56 203 SER A N 1
ATOM 1603 C CA . SER A 1 203 ? -5.363 -14.694 0.638 1.00 96.56 203 SER A CA 1
ATOM 1604 C C . SER A 1 203 ? -6.072 -14.205 1.893 1.00 96.56 203 SER A C 1
ATOM 1606 O O . SER A 1 203 ? -6.069 -13.019 2.221 1.00 96.56 203 SER A O 1
ATOM 1608 N N . ALA A 1 204 ? -6.694 -15.135 2.603 1.00 95.00 204 ALA A N 1
ATOM 1609 C CA . ALA A 1 204 ? -7.411 -14.865 3.834 1.00 95.00 204 ALA A CA 1
ATOM 1610 C C . ALA A 1 204 ? -7.187 -15.980 4.862 1.00 95.00 204 ALA A C 1
ATOM 1612 O O . ALA A 1 204 ? -6.984 -17.146 4.512 1.00 95.00 204 ALA A O 1
ATOM 1613 N N . THR A 1 205 ? -7.220 -15.635 6.150 1.00 91.75 205 THR A N 1
ATOM 1614 C CA . THR A 1 205 ? -7.103 -16.630 7.232 1.00 91.75 205 THR A CA 1
ATOM 1615 C C . THR A 1 205 ? -8.376 -17.467 7.396 1.00 91.75 205 THR A C 1
ATOM 1617 O O . THR A 1 205 ? -8.292 -18.634 7.793 1.00 91.75 205 THR A O 1
ATOM 1620 N N . ALA A 1 206 ? -9.527 -16.896 7.028 1.00 90.69 206 ALA A N 1
ATOM 1621 C CA . ALA A 1 206 ? -10.839 -17.534 6.962 1.00 90.69 206 ALA A CA 1
ATOM 1622 C C . ALA A 1 206 ? -11.411 -17.475 5.534 1.00 90.69 206 ALA A C 1
ATOM 1624 O O . ALA A 1 206 ? -10.798 -16.901 4.635 1.00 90.69 206 ALA A O 1
ATOM 1625 N N . ILE A 1 207 ? -12.584 -18.077 5.323 1.00 92.44 207 ILE A N 1
ATOM 1626 C CA . ILE A 1 207 ? -13.283 -17.993 4.036 1.00 92.44 207 ILE A CA 1
ATOM 1627 C C . ILE A 1 207 ? -13.853 -16.581 3.891 1.00 92.44 207 ILE A C 1
ATOM 1629 O O . ILE A 1 207 ? -14.772 -16.202 4.615 1.00 92.44 207 ILE A O 1
ATOM 1633 N N . LEU A 1 208 ? -13.296 -15.823 2.951 1.00 94.88 208 LEU A N 1
ATOM 1634 C CA . LEU A 1 208 ? -13.762 -14.495 2.554 1.00 94.88 208 LEU A CA 1
ATOM 1635 C C . LEU A 1 208 ? -14.067 -14.497 1.055 1.00 94.88 208 LEU A C 1
ATOM 1637 O O . LEU A 1 208 ? -13.795 -15.471 0.355 1.00 94.88 208 LEU A O 1
ATOM 1641 N N . TYR A 1 209 ? -14.612 -13.401 0.546 1.00 95.50 209 TYR A N 1
ATOM 1642 C CA . TYR A 1 209 ? -14.886 -13.223 -0.874 1.00 95.50 209 TYR A CA 1
ATOM 1643 C C . TYR A 1 209 ? -14.230 -11.946 -1.367 1.00 95.50 209 TYR A C 1
ATOM 1645 O O . TYR A 1 209 ? -14.145 -10.975 -0.617 1.00 95.50 209 TYR A O 1
ATOM 1653 N N . ALA A 1 210 ? -13.782 -11.935 -2.619 1.00 96.25 210 ALA A N 1
ATOM 1654 C CA . ALA A 1 210 ? -13.198 -10.750 -3.224 1.00 96.25 210 ALA A CA 1
ATOM 1655 C C . ALA A 1 210 ? -13.607 -10.552 -4.679 1.00 96.25 210 ALA A C 1
ATOM 1657 O O . ALA A 1 210 ? -13.894 -11.506 -5.400 1.00 96.25 210 ALA A O 1
ATOM 1658 N N . CYS A 1 211 ? -13.584 -9.303 -5.125 1.00 94.25 211 CYS A N 1
ATOM 1659 C CA . CYS A 1 211 ? -13.737 -8.940 -6.528 1.00 94.25 211 CYS A CA 1
ATOM 1660 C C . CYS A 1 211 ? -12.765 -7.813 -6.895 1.00 94.25 211 CYS A C 1
ATOM 1662 O O . CYS A 1 211 ? -12.386 -7.001 -6.052 1.00 94.25 211 CYS A O 1
ATOM 1664 N N . GLY A 1 212 ? -12.337 -7.786 -8.158 1.00 92.69 212 GLY A N 1
ATOM 1665 C CA . GLY A 1 212 ? -11.538 -6.684 -8.700 1.00 92.69 212 GLY A CA 1
ATOM 1666 C C . GLY A 1 212 ? -12.386 -5.445 -9.013 1.00 92.69 212 GLY A C 1
ATOM 1667 O O . GLY A 1 212 ? -13.599 -5.446 -8.797 1.00 92.69 212 GLY A O 1
ATOM 1668 N N . GLY A 1 213 ? -11.748 -4.414 -9.573 1.00 88.50 213 GLY A N 1
ATOM 1669 C CA . GLY A 1 213 ? -12.361 -3.116 -9.881 1.00 88.50 213 GLY A CA 1
ATOM 1670 C C . GLY A 1 213 ? -13.746 -3.194 -10.533 1.00 88.50 213 GLY A C 1
ATOM 1671 O O . GLY A 1 213 ? -13.979 -3.977 -11.462 1.00 88.50 213 GLY A O 1
ATOM 1672 N N . GLY A 1 214 ? -14.683 -2.407 -9.996 1.00 84.38 214 GLY A N 1
ATOM 1673 C CA . GLY A 1 214 ? -16.087 -2.360 -10.420 1.00 84.38 214 GLY A CA 1
ATOM 1674 C C . GLY A 1 214 ? -16.917 -3.614 -10.118 1.00 84.38 214 GLY A C 1
ATOM 1675 O O . GLY A 1 214 ? -18.099 -3.645 -10.444 1.00 84.38 214 GLY A O 1
ATOM 1676 N N . CYS A 1 215 ? -16.323 -4.661 -9.529 1.00 88.81 215 CYS A N 1
ATOM 1677 C CA . CYS A 1 215 ? -17.000 -5.889 -9.106 1.00 88.81 215 CYS A CA 1
ATOM 1678 C C . CYS A 1 215 ? -17.886 -6.533 -10.207 1.00 88.81 215 CYS A C 1
ATOM 1680 O O . CYS A 1 215 ? -18.905 -7.157 -9.926 1.00 88.81 215 CYS A O 1
ATOM 1682 N N . LEU A 1 216 ? -17.511 -6.370 -11.489 1.00 82.38 216 LEU A N 1
ATOM 1683 C CA . LEU A 1 216 ? -18.329 -6.798 -12.638 1.00 82.38 216 LEU A CA 1
ATOM 1684 C C . LEU A 1 216 ? -18.408 -8.323 -12.814 1.00 82.38 216 LEU A C 1
ATOM 1686 O O . LEU A 1 216 ? -19.373 -8.829 -13.388 1.00 82.38 216 LEU A O 1
ATOM 1690 N N . GLY A 1 217 ? -17.365 -9.039 -12.389 1.00 81.00 217 GLY A N 1
ATOM 1691 C CA . GLY A 1 217 ? -17.305 -10.501 -12.427 1.00 81.00 217 GLY A CA 1
ATOM 1692 C C . GLY A 1 217 ? -17.900 -11.133 -11.171 1.00 81.00 217 GLY A C 1
ATOM 1693 O O . GLY A 1 217 ? -18.182 -10.442 -10.195 1.00 81.00 217 GLY A O 1
ATOM 1694 N N . GLU A 1 218 ? -18.065 -12.455 -11.176 1.00 89.44 218 GLU A N 1
ATOM 1695 C CA . GLU A 1 218 ? -18.464 -13.164 -9.959 1.00 89.44 218 GLU A CA 1
ATOM 1696 C C . GLU A 1 218 ? -17.396 -13.030 -8.861 1.00 89.44 218 GLU A C 1
ATOM 1698 O O . GLU A 1 218 ? -16.201 -13.153 -9.161 1.00 89.44 218 GLU A O 1
ATOM 1703 N N . PRO A 1 219 ? -17.795 -12.810 -7.592 1.00 94.56 219 PRO A N 1
ATOM 1704 C CA . PRO A 1 219 ? -16.849 -12.786 -6.490 1.00 94.56 219 PRO A CA 1
ATOM 1705 C C . PRO A 1 219 ? -16.111 -14.117 -6.348 1.00 94.56 219 PRO A C 1
ATOM 1707 O O . PRO A 1 219 ? -16.705 -15.198 -6.339 1.00 94.56 219 PRO A O 1
ATOM 1710 N N . VAL A 1 220 ? -14.800 -14.024 -6.182 1.00 95.50 220 VAL A N 1
ATOM 1711 C CA . VAL A 1 220 ? -13.904 -15.159 -5.996 1.00 95.50 220 VAL A CA 1
ATOM 1712 C C . VAL A 1 220 ? -13.847 -15.510 -4.515 1.00 95.50 220 VAL A C 1
ATOM 1714 O O . VAL A 1 220 ? -13.828 -14.630 -3.656 1.00 95.50 220 VAL A O 1
ATOM 1717 N N . THR A 1 221 ? -13.819 -16.804 -4.203 1.00 96.25 221 THR A N 1
ATOM 1718 C CA . THR A 1 221 ? -13.666 -17.272 -2.821 1.00 96.25 221 THR A CA 1
ATOM 1719 C C . THR A 1 221 ? -12.194 -17.236 -2.428 1.00 96.25 221 THR A C 1
ATOM 1721 O O . THR A 1 221 ? -11.349 -17.797 -3.122 1.00 96.25 221 THR A O 1
ATOM 1724 N N . LEU A 1 222 ? -11.893 -16.587 -1.309 1.00 96.19 222 LEU A N 1
ATOM 1725 C CA . LEU A 1 222 ? -10.567 -16.513 -0.718 1.00 96.19 222 LEU A CA 1
ATOM 1726 C C . LEU A 1 222 ? -10.416 -17.557 0.385 1.00 96.19 222 LEU A C 1
ATOM 1728 O O . LEU A 1 222 ? -11.332 -17.808 1.167 1.00 96.19 222 LEU A O 1
ATOM 1732 N N . GLY A 1 223 ? -9.215 -18.112 0.484 1.00 93.25 223 GLY A N 1
ATOM 1733 C CA . GLY A 1 223 ? -8.793 -18.949 1.598 1.00 93.25 223 GLY A CA 1
ATOM 1734 C C . GLY A 1 223 ? -7.312 -18.737 1.887 1.00 93.25 223 GLY A C 1
ATOM 1735 O O . GLY A 1 223 ? -6.717 -17.747 1.459 1.00 93.25 223 GLY A O 1
ATOM 1736 N N . LYS A 1 224 ? -6.691 -19.695 2.581 1.00 93.50 224 LYS A N 1
ATOM 1737 C CA . LYS A 1 224 ? -5.269 -19.606 2.954 1.00 93.50 224 LYS A CA 1
ATOM 1738 C C . LYS A 1 224 ? -4.331 -19.588 1.744 1.00 93.50 224 LYS A C 1
ATOM 1740 O O . LYS A 1 224 ? -3.260 -18.992 1.811 1.00 93.50 224 LYS A O 1
ATOM 1745 N N . SER A 1 225 ? -4.719 -20.245 0.651 1.00 94.94 225 SER A N 1
ATOM 1746 C CA . SER A 1 225 ? -3.966 -20.237 -0.602 1.00 94.94 225 SER A CA 1
ATOM 1747 C C . SER A 1 225 ? -4.157 -18.906 -1.345 1.00 94.94 225 SER A C 1
ATOM 1749 O O . SER A 1 225 ? -5.306 -18.522 -1.587 1.00 94.94 225 SER A O 1
ATOM 1751 N N . PRO A 1 226 ? -3.072 -18.224 -1.755 1.00 95.56 226 PRO A N 1
ATOM 1752 C CA . PRO A 1 226 ? -3.163 -17.009 -2.557 1.00 95.56 226 PRO A CA 1
ATOM 1753 C C . PRO A 1 226 ? -3.895 -17.247 -3.879 1.00 95.56 226 PRO A C 1
ATOM 1755 O O . PRO A 1 226 ? -3.579 -18.177 -4.620 1.00 95.56 226 PRO A O 1
ATOM 1758 N N . THR A 1 227 ? -4.860 -16.383 -4.174 1.00 96.56 227 THR A N 1
ATOM 1759 C CA . THR A 1 227 ? -5.665 -16.412 -5.395 1.00 96.56 227 THR A CA 1
ATOM 1760 C C . THR A 1 227 ? -5.335 -15.203 -6.254 1.00 96.56 227 THR A C 1
ATOM 1762 O O . THR A 1 227 ? -5.312 -14.077 -5.758 1.00 96.56 227 THR A O 1
ATOM 1765 N N . LYS A 1 228 ? -5.067 -15.430 -7.544 1.00 96.12 228 LYS A N 1
ATOM 1766 C CA . LYS A 1 228 ? -4.715 -14.366 -8.491 1.00 96.12 228 LYS A CA 1
ATOM 1767 C C . LYS A 1 228 ? -5.967 -13.612 -8.937 1.00 96.12 228 LYS A C 1
ATOM 1769 O O . LYS A 1 228 ? -6.914 -14.234 -9.409 1.00 96.12 228 LYS A O 1
ATOM 1774 N N . ILE A 1 229 ? -5.947 -12.287 -8.828 1.00 95.38 229 ILE A N 1
ATOM 1775 C CA . ILE A 1 229 ? -7.021 -11.396 -9.275 1.00 95.38 229 ILE A CA 1
ATOM 1776 C C . ILE A 1 229 ? -6.406 -10.334 -10.199 1.00 95.38 229 ILE A C 1
ATOM 1778 O O . ILE A 1 229 ? -5.493 -9.620 -9.777 1.00 95.38 229 ILE A O 1
ATOM 1782 N N . PRO A 1 230 ? -6.864 -10.210 -11.458 1.00 94.25 230 PRO A N 1
ATOM 1783 C CA . PRO A 1 230 ? -6.361 -9.178 -12.359 1.00 94.25 230 PRO A CA 1
ATOM 1784 C C . PRO A 1 230 ? -6.775 -7.788 -11.866 1.00 94.25 230 PRO A C 1
ATOM 1786 O O . PRO A 1 230 ? -7.915 -7.595 -11.433 1.00 94.25 230 PRO A O 1
ATOM 1789 N N . ILE A 1 231 ? -5.868 -6.814 -11.962 1.00 95.06 231 ILE A N 1
ATOM 1790 C CA . ILE A 1 231 ? -6.176 -5.424 -11.617 1.00 95.06 231 ILE A CA 1
ATOM 1791 C C . ILE A 1 231 ? -6.976 -4.803 -12.757 1.00 95.06 231 ILE A C 1
ATOM 1793 O O . ILE A 1 231 ? -6.606 -4.903 -13.927 1.00 95.06 231 ILE A O 1
ATOM 1797 N N . LYS A 1 232 ? -8.093 -4.170 -12.402 1.00 93.31 232 LYS A N 1
ATOM 1798 C CA . LYS A 1 232 ? -8.970 -3.457 -13.329 1.00 93.31 232 LYS A CA 1
ATOM 1799 C C . LYS A 1 232 ? -9.159 -2.030 -12.848 1.00 93.31 232 LYS A C 1
ATOM 1801 O O . LYS A 1 232 ? -9.305 -1.808 -11.650 1.00 93.31 232 LYS A O 1
ATOM 1806 N N . ILE A 1 233 ? -9.187 -1.105 -13.792 1.00 92.50 233 ILE A N 1
ATOM 1807 C CA . ILE A 1 233 ? -9.380 0.325 -13.576 1.00 92.50 233 ILE A CA 1
ATOM 1808 C C . ILE A 1 233 ? -10.738 0.698 -14.137 1.00 92.50 233 ILE A C 1
ATOM 1810 O O . ILE A 1 233 ? -11.156 0.183 -15.178 1.00 92.50 233 ILE A O 1
ATOM 1814 N N . THR A 1 234 ? -11.415 1.604 -13.455 1.00 92.12 234 THR A N 1
ATOM 1815 C CA . THR A 1 234 ? -12.748 2.062 -13.817 1.00 92.12 234 THR A CA 1
ATOM 1816 C C . THR A 1 234 ? -12.745 3.542 -14.187 1.00 92.12 234 THR A C 1
ATOM 1818 O O . THR A 1 234 ? -11.857 4.291 -13.778 1.00 92.12 234 THR A O 1
ATOM 1821 N N . LYS A 1 235 ? -13.761 3.985 -14.935 1.00 91.19 235 LYS A N 1
ATOM 1822 C CA . LYS A 1 235 ? -14.086 5.410 -15.103 1.00 91.19 235 LYS A CA 1
ATOM 1823 C C . LYS A 1 235 ? -15.516 5.684 -14.612 1.00 91.19 235 LYS A C 1
ATOM 1825 O O . LYS A 1 235 ? -16.434 5.049 -15.131 1.00 91.19 235 LYS A O 1
ATOM 1830 N N . PRO A 1 236 ? -15.737 6.608 -13.655 1.00 91.75 236 PRO A N 1
ATOM 1831 C CA . PRO A 1 236 ? -14.722 7.278 -12.829 1.00 91.75 236 PRO A CA 1
ATOM 1832 C C . PRO A 1 236 ? -13.900 6.275 -11.999 1.00 91.75 236 PRO A C 1
ATOM 1834 O O . PRO A 1 236 ? -14.286 5.111 -11.868 1.00 91.75 236 PRO A O 1
ATOM 1837 N N . GLU A 1 237 ? -12.751 6.714 -11.482 1.00 89.12 237 GLU A N 1
ATOM 1838 C CA . GLU A 1 237 ? -11.878 5.863 -10.667 1.00 89.12 237 GLU A CA 1
ATOM 1839 C C . GLU A 1 237 ? -12.608 5.411 -9.395 1.00 89.12 237 GLU A C 1
ATOM 1841 O O . GLU A 1 237 ? -13.139 6.223 -8.636 1.00 89.12 237 GLU A O 1
ATOM 1846 N N . THR A 1 238 ? -12.651 4.098 -9.182 1.00 91.12 238 THR A N 1
ATOM 1847 C CA . THR A 1 238 ? -13.159 3.452 -7.970 1.00 91.12 238 THR A CA 1
ATOM 1848 C C . THR A 1 238 ? -12.085 2.536 -7.399 1.00 91.12 238 THR A C 1
ATOM 1850 O O . THR A 1 238 ? -11.023 2.343 -7.994 1.00 91.12 238 THR A O 1
ATOM 1853 N N . SER A 1 239 ? -12.376 1.903 -6.267 1.00 92.62 239 SER A N 1
ATOM 1854 C CA . SER A 1 239 ? -11.502 0.886 -5.693 1.00 92.62 239 SER A CA 1
ATOM 1855 C C . SER A 1 239 ? -11.251 -0.260 -6.673 1.00 92.62 239 SER A C 1
ATOM 1857 O O . SER A 1 239 ? -12.129 -0.678 -7.434 1.00 92.62 239 SER A O 1
ATOM 1859 N N . ILE A 1 240 ? -10.022 -0.765 -6.653 1.00 94.31 240 ILE A N 1
ATOM 1860 C CA . ILE A 1 240 ? -9.516 -1.780 -7.581 1.00 94.31 240 ILE A CA 1
ATOM 1861 C C . ILE A 1 240 ? -9.588 -3.199 -7.002 1.00 94.31 240 ILE A C 1
ATOM 1863 O O . ILE A 1 240 ? -9.431 -4.174 -7.741 1.00 94.31 240 ILE A O 1
ATOM 1867 N N . LEU A 1 241 ? -9.843 -3.323 -5.696 1.00 95.31 241 LEU A N 1
ATOM 1868 C CA . LEU A 1 241 ? -10.063 -4.584 -4.992 1.00 95.31 241 LEU A CA 1
ATOM 1869 C C . LEU A 1 241 ? -11.059 -4.374 -3.845 1.00 95.31 241 LEU A C 1
ATOM 1871 O O . LEU A 1 241 ? -10.929 -3.432 -3.068 1.00 95.31 241 LEU A O 1
ATOM 1875 N N . TYR A 1 242 ? -12.022 -5.284 -3.734 1.00 94.88 242 TYR A N 1
ATOM 1876 C CA . TYR A 1 242 ? -13.008 -5.339 -2.657 1.00 94.88 242 TYR A CA 1
ATOM 1877 C C . TYR A 1 242 ? -12.924 -6.706 -1.983 1.00 94.88 242 TYR A C 1
ATOM 1879 O O . TYR A 1 242 ? -12.849 -7.719 -2.681 1.00 94.88 242 TYR A O 1
ATOM 1887 N N . ILE A 1 243 ? -12.961 -6.753 -0.651 1.00 95.00 243 ILE A N 1
ATOM 1888 C CA . ILE A 1 243 ? -12.925 -7.991 0.137 1.00 95.00 243 ILE A CA 1
ATOM 1889 C C . ILE A 1 243 ? -14.029 -7.953 1.192 1.00 95.00 243 ILE A C 1
ATOM 1891 O O . ILE A 1 243 ? -14.076 -7.032 1.999 1.00 95.00 243 ILE A O 1
ATOM 1895 N N . ALA A 1 244 ? -14.900 -8.957 1.233 1.00 93.88 244 ALA A N 1
ATOM 1896 C CA . ALA A 1 244 ? -16.028 -9.013 2.162 1.00 93.88 244 ALA A CA 1
ATOM 1897 C C . ALA A 1 244 ? -16.202 -10.400 2.786 1.00 93.88 244 ALA A C 1
ATOM 1899 O O . ALA A 1 244 ? -15.708 -11.409 2.281 1.00 93.88 244 ALA A O 1
ATOM 1900 N N . THR A 1 245 ? -16.981 -10.463 3.865 1.00 91.88 245 THR A N 1
ATOM 1901 C CA . THR A 1 245 ? -17.376 -11.727 4.511 1.00 91.88 245 THR A CA 1
ATOM 1902 C C . THR A 1 245 ? -18.518 -12.440 3.782 1.00 91.88 245 THR A C 1
ATOM 1904 O O . THR A 1 245 ? -18.679 -13.650 3.921 1.00 91.88 245 THR A O 1
ATOM 1907 N N . SER A 1 246 ? -19.306 -11.713 2.981 1.00 91.88 246 SER A N 1
ATOM 1908 C CA . SER A 1 246 ? -20.485 -12.228 2.280 1.00 91.88 246 SER A CA 1
ATOM 1909 C C . SER A 1 246 ? -20.359 -12.057 0.770 1.00 91.88 246 SER A C 1
ATOM 1911 O O . SER A 1 246 ? -20.198 -10.945 0.269 1.00 91.88 246 SER A O 1
ATOM 1913 N N . ARG A 1 247 ? -20.521 -13.160 0.030 1.00 93.62 247 ARG A N 1
ATOM 1914 C CA . ARG A 1 247 ? -20.590 -13.146 -1.438 1.00 93.62 247 ARG A CA 1
ATOM 1915 C C . ARG A 1 247 ? -21.746 -12.281 -1.944 1.00 93.62 247 ARG A C 1
ATOM 1917 O O . ARG A 1 247 ? -21.550 -11.458 -2.830 1.00 93.62 247 ARG A O 1
ATOM 1924 N N . LYS A 1 248 ? -22.924 -12.426 -1.329 1.00 92.56 248 LYS A N 1
ATOM 1925 C CA . LYS A 1 248 ? -24.134 -11.677 -1.699 1.00 92.56 248 LYS A CA 1
ATOM 1926 C C . LYS A 1 248 ? -23.940 -10.167 -1.546 1.00 92.56 248 LYS A C 1
ATOM 1928 O O . LYS A 1 248 ? -24.467 -9.407 -2.347 1.00 92.56 248 LYS A O 1
ATOM 1933 N N . HIS A 1 249 ? -23.170 -9.737 -0.545 1.00 91.94 249 HIS A N 1
ATOM 1934 C CA . HIS A 1 249 ? -22.858 -8.318 -0.346 1.00 91.94 249 HIS A CA 1
ATOM 1935 C C . HIS A 1 249 ? -22.042 -7.745 -1.515 1.00 91.94 249 HIS A C 1
ATOM 1937 O O . HIS A 1 249 ? -22.391 -6.699 -2.051 1.00 91.94 249 HIS A O 1
ATOM 1943 N N . LEU A 1 250 ? -21.021 -8.468 -1.990 1.00 92.69 250 LEU A N 1
ATOM 1944 C CA . LEU A 1 250 ? -20.250 -8.067 -3.178 1.00 92.69 250 LEU A CA 1
ATOM 1945 C C . LEU A 1 250 ? -21.104 -8.069 -4.456 1.00 92.69 250 LEU A C 1
ATOM 1947 O O . LEU A 1 250 ? -20.983 -7.173 -5.289 1.00 92.69 250 LEU A O 1
ATOM 1951 N N . GLU A 1 251 ? -22.011 -9.037 -4.597 1.00 92.44 251 GLU A N 1
ATOM 1952 C CA . GLU A 1 251 ? -22.967 -9.075 -5.713 1.00 92.44 251 GLU A CA 1
ATOM 1953 C C . GLU A 1 251 ? -23.945 -7.888 -5.681 1.00 92.44 251 GLU A C 1
ATOM 1955 O O . GLU A 1 251 ? -24.322 -7.373 -6.731 1.00 92.44 251 GLU A O 1
ATOM 1960 N N . GLN A 1 252 ? -24.329 -7.414 -4.492 1.00 91.25 252 GLN A N 1
ATOM 1961 C CA . GLN A 1 252 ? -25.141 -6.207 -4.327 1.00 91.25 252 GLN A CA 1
ATOM 1962 C C . GLN A 1 252 ? -24.336 -4.937 -4.626 1.00 91.25 252 GLN A C 1
ATOM 1964 O O . GLN A 1 252 ? -24.831 -4.078 -5.355 1.00 91.25 252 GLN A O 1
ATOM 1969 N N . LEU A 1 253 ? -23.089 -4.840 -4.154 1.00 88.88 253 LEU A N 1
ATOM 1970 C CA . LEU A 1 253 ? -22.184 -3.718 -4.444 1.00 88.88 253 LEU A CA 1
ATOM 1971 C C . LEU A 1 253 ? -21.982 -3.497 -5.944 1.00 88.88 253 LEU A C 1
ATOM 1973 O O . LEU A 1 253 ? -21.937 -2.360 -6.410 1.00 88.88 253 LEU A O 1
ATOM 1977 N N . ARG A 1 254 ? -21.942 -4.576 -6.731 1.00 87.31 254 ARG A N 1
ATOM 1978 C CA . ARG A 1 254 ? -21.910 -4.490 -8.198 1.00 87.31 254 ARG A CA 1
ATOM 1979 C C . ARG A 1 254 ? -23.032 -3.612 -8.767 1.00 87.31 254 ARG A C 1
ATOM 1981 O O . ARG A 1 254 ? -22.817 -2.933 -9.763 1.00 87.31 254 ARG A O 1
ATOM 1988 N N . SER A 1 255 ? -24.221 -3.624 -8.163 1.00 86.56 255 SER A N 1
ATOM 1989 C CA . SER A 1 255 ? -25.363 -2.818 -8.624 1.00 86.56 255 SER A CA 1
ATOM 1990 C C . SER A 1 255 ? -25.304 -1.348 -8.193 1.00 86.56 255 SER A C 1
ATOM 1992 O O . SER A 1 255 ? -26.010 -0.521 -8.765 1.00 86.56 255 SER A O 1
ATOM 1994 N N . THR A 1 256 ? -24.458 -1.015 -7.214 1.00 87.62 256 THR A N 1
ATOM 1995 C CA . THR A 1 256 ? -24.308 0.344 -6.670 1.00 87.62 256 THR A CA 1
ATOM 1996 C C . THR A 1 256 ? -23.078 1.075 -7.207 1.00 87.62 256 THR A C 1
ATOM 1998 O O . THR A 1 256 ? -22.962 2.286 -7.040 1.00 87.62 256 THR A O 1
ATOM 2001 N N . ILE A 1 257 ? -22.142 0.359 -7.837 1.00 86.31 257 ILE A N 1
ATOM 2002 C CA . ILE A 1 257 ? -20.947 0.945 -8.449 1.00 86.31 257 ILE A CA 1
ATOM 2003 C C . ILE A 1 257 ? -21.284 1.389 -9.878 1.00 86.31 257 ILE A C 1
ATOM 2005 O O . ILE A 1 257 ? -21.417 0.578 -10.795 1.00 86.31 257 ILE A O 1
ATOM 2009 N N . HIS A 1 258 ? -21.423 2.699 -10.071 1.00 87.38 258 HIS A N 1
ATOM 2010 C CA . HIS A 1 258 ? -21.728 3.291 -11.371 1.00 87.38 258 HIS A CA 1
ATOM 2011 C C . HIS A 1 258 ? -20.443 3.639 -12.125 1.00 87.38 258 HIS A C 1
ATOM 2013 O O . HIS A 1 258 ? -19.797 4.646 -11.843 1.00 87.38 258 HIS A O 1
ATOM 2019 N N . VAL A 1 259 ? -20.088 2.803 -13.100 1.00 90.12 259 VAL A N 1
ATOM 2020 C CA . VAL A 1 259 ? -18.899 2.969 -13.948 1.00 90.12 259 VAL A CA 1
ATOM 2021 C C . VAL A 1 259 ? -19.296 2.920 -15.419 1.00 90.12 259 VAL A C 1
ATOM 2023 O O . VAL A 1 259 ? -20.149 2.127 -15.813 1.00 90.12 259 VAL A O 1
ATOM 2026 N N . SER A 1 260 ? -18.696 3.786 -16.234 1.00 88.62 260 SER A N 1
ATOM 2027 C CA . SER A 1 260 ? -18.908 3.817 -17.684 1.00 88.62 260 SER A CA 1
ATOM 2028 C C . SER A 1 260 ? -17.988 2.847 -18.420 1.00 88.62 260 SER A C 1
ATOM 2030 O O . SER A 1 260 ? -18.364 2.288 -19.446 1.00 88.62 260 SER A O 1
ATOM 2032 N N . GLU A 1 261 ? -16.788 2.637 -17.888 1.00 87.19 261 GLU A N 1
ATOM 2033 C CA . GLU A 1 261 ? -15.747 1.824 -18.499 1.00 87.19 261 GLU A CA 1
ATOM 2034 C C . GLU A 1 261 ? -15.001 1.046 -17.415 1.00 87.19 261 GLU A C 1
ATOM 2036 O O . GLU A 1 261 ? -14.723 1.585 -16.341 1.00 87.19 261 GLU A O 1
ATOM 2041 N N . VAL A 1 262 ? -14.670 -0.214 -17.706 1.00 90.81 262 VAL A N 1
ATOM 2042 C CA . VAL A 1 262 ? -13.794 -1.046 -16.878 1.00 90.81 262 VAL A CA 1
ATOM 2043 C C . VAL A 1 262 ? -12.781 -1.729 -17.784 1.00 90.81 262 VAL A C 1
ATOM 2045 O O . VAL A 1 262 ? -13.144 -2.574 -18.603 1.00 90.81 262 VAL A O 1
ATOM 2048 N N . VAL A 1 263 ? -11.511 -1.374 -17.622 1.00 91.69 263 VAL A N 1
ATOM 2049 C CA . VAL A 1 263 ? -10.392 -1.890 -18.418 1.00 91.69 263 VAL A CA 1
ATOM 2050 C C . VAL A 1 263 ? -9.391 -2.603 -17.524 1.00 91.69 263 VAL A C 1
ATOM 2052 O O . VAL A 1 263 ? -9.224 -2.254 -16.356 1.00 91.69 263 VAL A O 1
ATOM 2055 N N . SER A 1 264 ? -8.720 -3.624 -18.052 1.00 91.00 264 SER A N 1
ATOM 2056 C CA . SER A 1 264 ? -7.568 -4.216 -17.365 1.00 91.00 264 SER A CA 1
ATOM 2057 C C . SER A 1 264 ? -6.467 -3.169 -17.207 1.00 91.00 264 SER A C 1
ATOM 2059 O O . SER A 1 264 ? -6.291 -2.324 -18.087 1.00 91.00 264 SER A O 1
ATOM 2061 N N . ALA A 1 265 ? -5.728 -3.224 -16.099 1.00 90.81 265 ALA A N 1
ATOM 2062 C CA . ALA A 1 265 ? -4.578 -2.352 -15.911 1.00 90.81 265 ALA A CA 1
ATOM 2063 C C . ALA A 1 265 ? -3.572 -2.548 -17.059 1.00 90.81 265 ALA A C 1
ATOM 2065 O O . ALA A 1 265 ? -3.288 -3.695 -17.418 1.00 90.81 265 ALA A O 1
ATOM 2066 N N . PRO A 1 266 ? -3.060 -1.460 -17.660 1.00 92.00 266 PRO A N 1
ATOM 2067 C CA . PRO A 1 266 ? -2.071 -1.564 -18.717 1.00 92.00 266 PRO A CA 1
ATOM 2068 C C . PRO A 1 266 ? -0.750 -2.105 -18.163 1.00 92.00 266 PRO A C 1
ATOM 2070 O O . PRO A 1 266 ? -0.418 -1.904 -16.992 1.00 92.00 266 PRO A O 1
ATOM 2073 N N . ALA A 1 267 ? 0.019 -2.755 -19.033 1.00 94.25 267 ALA A N 1
ATOM 2074 C CA . ALA A 1 267 ? 1.403 -3.094 -18.748 1.00 94.25 267 ALA A CA 1
ATOM 2075 C C . ALA A 1 267 ? 2.216 -1.822 -18.469 1.00 94.25 267 ALA A C 1
ATOM 2077 O O . ALA A 1 267 ? 2.074 -0.815 -19.168 1.00 94.25 267 ALA A O 1
ATOM 2078 N N . HIS A 1 268 ? 3.078 -1.870 -17.455 1.00 93.88 268 HIS A N 1
ATOM 2079 C CA . HIS A 1 268 ? 3.981 -0.765 -17.158 1.00 93.88 268 HIS A CA 1
ATOM 2080 C C . HIS A 1 268 ? 5.070 -0.638 -18.227 1.00 93.88 268 HIS A C 1
ATOM 2082 O O . HIS A 1 268 ? 5.561 -1.633 -18.769 1.00 93.88 268 HIS A O 1
ATOM 2088 N N . GLU A 1 269 ? 5.489 0.598 -18.492 1.00 92.25 269 GLU A N 1
ATOM 2089 C CA . GLU A 1 269 ? 6.598 0.882 -19.399 1.00 92.25 269 GLU A CA 1
ATOM 2090 C C . GLU A 1 269 ? 7.884 0.202 -18.904 1.00 92.25 269 GLU A C 1
ATOM 2092 O O . GLU A 1 269 ? 8.256 0.292 -17.730 1.00 92.25 269 GLU A O 1
ATOM 2097 N N . SER A 1 270 ? 8.596 -0.476 -19.807 1.00 89.62 270 SER A N 1
ATOM 2098 C CA . SER A 1 270 ? 9.821 -1.208 -19.461 1.00 89.62 270 SER A CA 1
ATOM 2099 C C . SER A 1 270 ? 10.909 -0.292 -18.905 1.00 89.62 270 SER A C 1
ATOM 2101 O O . SER A 1 270 ? 11.635 -0.681 -17.994 1.00 89.62 270 SER A O 1
ATOM 2103 N N . GLU A 1 271 ? 10.998 0.928 -19.430 1.00 88.88 271 GLU A N 1
ATOM 2104 C CA . GLU A 1 271 ? 11.932 1.969 -18.995 1.00 88.88 271 GLU A CA 1
ATOM 2105 C C . GLU A 1 271 ? 11.679 2.403 -17.547 1.00 88.88 271 GLU A C 1
ATOM 2107 O O . GLU A 1 271 ? 12.610 2.510 -16.745 1.00 88.88 271 GLU A O 1
ATOM 2112 N N . LEU A 1 272 ? 10.409 2.573 -17.183 1.00 90.81 272 LEU A N 1
ATOM 2113 C CA . LEU A 1 272 ? 9.987 2.905 -15.828 1.00 90.81 272 LEU A CA 1
ATOM 2114 C C . LEU A 1 272 ? 10.338 1.777 -14.844 1.00 90.81 272 LEU A C 1
ATOM 2116 O O . LEU A 1 272 ? 10.896 2.020 -13.771 1.00 90.81 272 LEU A O 1
ATOM 2120 N N . LEU A 1 273 ? 10.076 0.521 -15.216 1.00 90.44 273 LEU A N 1
ATOM 2121 C CA . LEU A 1 273 ? 10.454 -0.628 -14.389 1.00 90.44 273 LEU A CA 1
ATOM 2122 C C . LEU A 1 273 ? 11.975 -0.787 -14.280 1.00 90.44 273 LEU A C 1
ATOM 2124 O O . LEU A 1 273 ? 12.488 -1.105 -13.203 1.00 90.44 273 LEU A O 1
ATOM 2128 N N . ALA A 1 274 ? 12.711 -0.543 -15.367 1.00 88.19 274 ALA A N 1
ATOM 2129 C CA . ALA A 1 274 ? 14.169 -0.553 -15.370 1.00 88.19 274 ALA A CA 1
ATOM 2130 C C . ALA A 1 274 ? 14.736 0.530 -14.443 1.00 88.19 274 ALA A C 1
ATOM 2132 O O . ALA A 1 274 ? 15.661 0.251 -13.675 1.00 88.19 274 ALA A O 1
ATOM 2133 N N . LEU A 1 275 ? 14.127 1.719 -14.426 1.00 91.06 275 LEU A N 1
ATOM 2134 C CA . LEU A 1 275 ? 14.476 2.796 -13.507 1.00 91.06 275 LEU A CA 1
ATOM 2135 C C . LEU A 1 275 ? 14.298 2.366 -12.044 1.00 91.06 275 LEU A C 1
ATOM 2137 O O . LEU A 1 275 ? 15.218 2.532 -11.243 1.00 91.06 275 LEU A O 1
ATOM 2141 N N . HIS A 1 276 ? 13.170 1.746 -11.690 1.00 91.50 276 HIS A N 1
ATOM 2142 C CA . HIS A 1 276 ? 12.950 1.248 -10.328 1.00 91.50 276 HIS A CA 1
ATOM 2143 C C . HIS A 1 276 ? 13.921 0.117 -9.943 1.00 91.50 276 HIS A C 1
ATOM 2145 O O . HIS A 1 276 ? 14.469 0.130 -8.839 1.00 91.50 276 HIS A O 1
ATOM 2151 N N . ARG A 1 277 ? 14.200 -0.832 -10.846 1.00 89.88 277 ARG A N 1
ATOM 2152 C CA . ARG A 1 277 ? 15.074 -1.992 -10.572 1.00 89.88 277 ARG A CA 1
ATOM 2153 C C . ARG A 1 277 ? 16.565 -1.648 -10.543 1.00 89.88 277 ARG A C 1
ATOM 2155 O O . ARG A 1 277 ? 17.318 -2.186 -9.725 1.00 89.88 277 ARG A O 1
ATOM 2162 N N . HIS A 1 278 ? 17.012 -0.776 -11.442 1.00 88.69 278 HIS A N 1
ATOM 2163 C CA . HIS A 1 278 ? 18.432 -0.533 -11.702 1.00 88.69 278 HIS A CA 1
ATOM 2164 C C . HIS A 1 278 ? 18.895 0.891 -11.380 1.00 88.69 278 HIS A C 1
ATOM 2166 O O . HIS A 1 278 ? 20.095 1.085 -11.213 1.00 88.69 278 HIS A O 1
ATOM 2172 N N . GLY A 1 279 ? 17.983 1.855 -11.236 1.00 85.94 279 GLY A N 1
ATOM 2173 C CA . GLY A 1 279 ? 18.308 3.265 -10.980 1.00 85.94 279 GLY A CA 1
ATOM 2174 C C . GLY A 1 279 ? 18.655 4.055 -12.241 1.00 85.94 279 GLY A C 1
ATOM 2175 O O . GLY A 1 279 ? 19.023 5.221 -12.153 1.00 85.94 279 GLY A O 1
ATOM 2176 N N . ALA A 1 280 ? 18.529 3.433 -13.416 1.00 81.31 280 ALA A N 1
ATOM 2177 C CA . ALA A 1 280 ? 18.753 4.055 -14.712 1.00 81.31 280 ALA A CA 1
ATOM 2178 C C . ALA A 1 280 ? 17.711 3.553 -15.718 1.00 81.31 280 ALA A C 1
ATOM 2180 O O . ALA A 1 280 ? 17.379 2.368 -15.729 1.00 81.31 280 ALA A O 1
ATOM 2181 N N . VAL A 1 281 ? 17.244 4.458 -16.579 1.00 75.56 281 VAL A N 1
ATOM 2182 C CA . VAL A 1 281 ? 16.213 4.206 -17.605 1.00 75.56 281 VAL A CA 1
ATOM 2183 C C . VAL A 1 281 ? 16.631 3.093 -18.574 1.00 75.56 281 VAL A C 1
ATOM 2185 O O . VAL A 1 281 ? 15.826 2.252 -18.949 1.00 75.56 281 VAL A O 1
ATOM 2188 N N . MET A 1 282 ? 17.924 3.022 -18.903 1.00 69.31 282 MET A N 1
ATOM 2189 C CA . MET A 1 282 ? 18.486 2.027 -19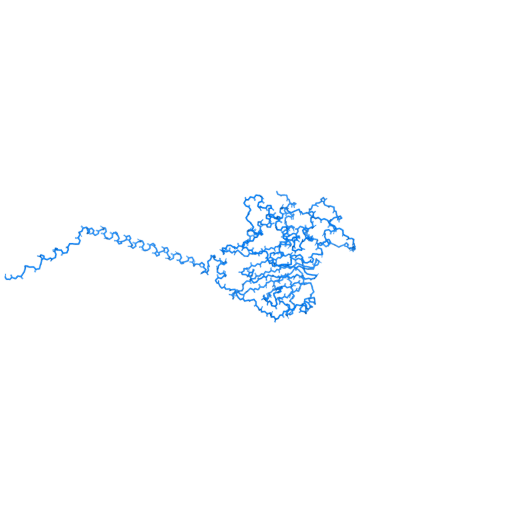.830 1.00 69.31 282 MET A CA 1
ATOM 2190 C C . MET A 1 282 ? 18.688 0.635 -19.202 1.00 69.31 282 MET A C 1
ATOM 2192 O O . MET A 1 282 ? 19.213 -0.262 -19.858 1.00 69.31 282 MET A O 1
ATOM 2196 N N . GLY A 1 283 ? 18.322 0.448 -17.926 1.00 64.81 283 GLY A N 1
ATOM 2197 C CA . GLY A 1 283 ? 18.747 -0.712 -17.147 1.00 64.81 283 GLY A CA 1
ATOM 2198 C C . GLY A 1 283 ? 20.261 -0.683 -16.898 1.00 64.81 283 GLY A C 1
ATOM 2199 O O . GLY A 1 283 ? 21.038 -0.072 -17.630 1.00 64.81 283 GLY A O 1
ATOM 2200 N N . GLY A 1 284 ? 20.728 -1.291 -15.813 1.00 65.19 284 GLY A N 1
ATOM 2201 C CA . GLY A 1 284 ? 22.172 -1.373 -15.580 1.00 65.19 284 GLY A CA 1
ATOM 2202 C C . GLY A 1 284 ? 22.823 -2.217 -16.679 1.00 65.19 284 GLY A C 1
ATOM 2203 O O . GLY A 1 284 ? 22.395 -3.350 -16.893 1.00 65.19 284 GLY A O 1
ATOM 2204 N N . LEU A 1 285 ? 23.857 -1.698 -17.354 1.00 72.75 285 LEU A N 1
ATOM 2205 C CA . LEU A 1 285 ? 24.669 -2.499 -18.279 1.00 72.75 285 LEU A CA 1
ATOM 2206 C C . LEU A 1 285 ? 25.187 -3.757 -17.546 1.00 72.75 285 LEU A C 1
ATOM 2208 O O . LEU A 1 285 ? 25.659 -3.627 -16.409 1.00 72.75 285 LEU A O 1
ATOM 2212 N N . PRO A 1 286 ? 25.113 -4.961 -18.152 1.00 78.81 286 PRO A N 1
ATOM 2213 C CA . PRO A 1 286 ? 25.545 -6.203 -17.511 1.00 78.81 286 PRO A CA 1
ATOM 2214 C C . PRO A 1 286 ? 26.979 -6.114 -16.979 1.00 78.81 286 PRO A C 1
ATOM 2216 O O . PRO A 1 286 ? 27.837 -5.493 -17.600 1.00 78.81 286 PRO A O 1
ATOM 2219 N N . MET A 1 287 ? 27.286 -6.790 -15.869 1.00 74.44 287 MET A N 1
ATOM 2220 C CA . MET A 1 287 ? 28.624 -6.735 -15.252 1.00 74.44 287 MET A CA 1
ATOM 2221 C C . MET A 1 287 ? 29.756 -7.128 -16.225 1.00 74.44 287 MET A C 1
ATOM 2223 O O . MET A 1 287 ? 30.852 -6.575 -16.159 1.00 74.44 287 MET A O 1
ATOM 2227 N N . TRP A 1 288 ? 29.484 -8.020 -17.182 1.00 82.56 288 TRP A N 1
ATOM 2228 C CA . TRP A 1 288 ? 30.454 -8.424 -18.206 1.00 82.56 288 TRP A CA 1
ATOM 2229 C C . TRP A 1 288 ? 30.835 -7.290 -19.163 1.00 82.56 288 TRP A C 1
ATOM 2231 O O . TRP A 1 288 ? 31.977 -7.246 -19.609 1.00 82.56 288 TRP A O 1
ATOM 2241 N N . PHE A 1 289 ? 29.929 -6.344 -19.439 1.00 86.50 289 PHE A N 1
ATOM 2242 C CA . PHE A 1 289 ? 30.244 -5.162 -20.248 1.00 86.50 289 PHE A CA 1
ATOM 2243 C C . PHE A 1 289 ? 31.409 -4.376 -19.631 1.00 86.50 289 PHE A C 1
ATOM 2245 O O . PHE A 1 289 ? 32.373 -4.043 -20.319 1.00 86.50 289 PHE A O 1
ATOM 2252 N N . TRP A 1 290 ? 31.368 -4.157 -18.314 1.00 85.75 290 TRP A N 1
ATOM 2253 C CA . TRP A 1 290 ? 32.428 -3.462 -17.582 1.00 85.75 290 TRP A CA 1
ATOM 2254 C C . TRP A 1 290 ? 33.738 -4.250 -17.559 1.00 85.75 290 TRP A C 1
ATOM 2256 O O . TRP A 1 290 ? 34.808 -3.661 -17.685 1.00 85.75 290 TRP A O 1
ATOM 2266 N N . PHE A 1 291 ? 33.666 -5.580 -17.475 1.00 89.81 291 PHE A N 1
ATOM 2267 C CA . PHE A 1 291 ? 34.842 -6.444 -17.589 1.00 89.81 291 PHE A CA 1
ATOM 2268 C C . PHE A 1 291 ? 35.538 -6.290 -18.952 1.00 89.81 291 PHE A C 1
ATOM 2270 O O . PHE A 1 291 ? 36.748 -6.062 -19.004 1.00 89.81 291 PHE A O 1
ATOM 2277 N N . PHE A 1 292 ? 34.780 -6.327 -20.055 1.00 93.44 292 PHE A N 1
ATOM 2278 C CA . PHE A 1 292 ? 35.329 -6.093 -21.396 1.00 93.44 292 PHE A CA 1
ATOM 2279 C C . PHE A 1 292 ? 35.880 -4.674 -21.563 1.00 93.44 292 PHE A C 1
ATOM 2281 O O . PHE A 1 292 ? 36.935 -4.504 -22.173 1.00 93.44 292 PHE A O 1
ATOM 2288 N N . LEU A 1 293 ? 35.218 -3.666 -20.990 1.00 92.94 293 LEU A N 1
ATOM 2289 C CA . LEU A 1 293 ? 35.679 -2.278 -21.026 1.00 92.94 293 LEU A CA 1
ATOM 2290 C C . LEU A 1 293 ? 37.028 -2.107 -20.312 1.00 92.94 293 LEU A C 1
ATOM 2292 O O . LEU A 1 293 ? 37.918 -1.446 -20.843 1.00 92.94 293 LEU A O 1
ATOM 2296 N N . VAL A 1 294 ? 37.220 -2.748 -19.153 1.00 94.56 294 VAL A N 1
ATOM 2297 C CA . VAL A 1 294 ? 38.502 -2.735 -18.427 1.00 94.56 294 VAL A CA 1
ATOM 2298 C C . VAL A 1 294 ? 39.599 -3.441 -19.226 1.00 94.56 294 VAL A C 1
ATOM 2300 O O . VAL A 1 294 ? 40.700 -2.904 -19.344 1.00 94.56 294 VAL A O 1
ATOM 2303 N N . ILE A 1 295 ? 39.311 -4.603 -19.824 1.00 95.88 295 ILE A N 1
ATOM 2304 C CA . ILE A 1 295 ? 40.278 -5.309 -20.681 1.00 95.88 295 ILE A CA 1
ATOM 2305 C C . ILE A 1 295 ? 40.678 -4.445 -21.877 1.00 95.88 295 ILE A C 1
ATOM 2307 O O . ILE A 1 295 ? 41.868 -4.323 -22.168 1.00 95.88 295 ILE A O 1
ATOM 2311 N N . LEU A 1 296 ? 39.708 -3.826 -22.553 1.00 96.25 296 LEU A N 1
ATOM 2312 C CA . LEU A 1 296 ? 39.962 -2.948 -23.692 1.00 96.25 296 LEU A CA 1
ATOM 2313 C C . LEU A 1 296 ? 40.831 -1.754 -23.284 1.00 96.25 296 LEU A C 1
ATOM 2315 O O . LEU A 1 296 ? 41.784 -1.421 -23.985 1.00 96.25 296 LEU A O 1
ATOM 2319 N N . LEU A 1 297 ? 40.542 -1.149 -22.130 1.00 96.12 297 LEU A N 1
ATOM 2320 C CA . LEU A 1 297 ? 41.316 -0.038 -21.590 1.00 96.12 297 LEU A CA 1
ATOM 2321 C C . LEU A 1 297 ? 42.759 -0.465 -21.287 1.00 96.12 297 LEU A C 1
ATOM 2323 O O . LEU A 1 297 ? 43.688 0.227 -21.696 1.00 96.12 297 LEU A O 1
ATOM 2327 N N . LEU A 1 298 ? 42.974 -1.616 -20.645 1.00 96.50 298 LEU A N 1
ATOM 2328 C CA . LEU A 1 298 ? 44.317 -2.150 -20.385 1.00 96.50 298 LEU A CA 1
ATOM 2329 C C . LEU A 1 298 ? 45.071 -2.474 -21.680 1.00 96.50 298 LEU A C 1
ATOM 2331 O O . LEU A 1 298 ? 46.241 -2.116 -21.812 1.00 96.50 298 LEU A O 1
ATOM 2335 N N . ALA A 1 299 ? 44.408 -3.099 -22.655 1.00 96.06 299 ALA A N 1
ATOM 2336 C CA . ALA A 1 299 ? 44.993 -3.411 -23.956 1.00 96.06 299 ALA A CA 1
ATOM 2337 C C . ALA A 1 299 ? 45.393 -2.138 -24.718 1.00 96.06 299 ALA A C 1
ATOM 2339 O O . ALA A 1 299 ? 46.486 -2.072 -25.281 1.00 96.06 299 ALA A O 1
ATOM 2340 N N . PHE A 1 300 ? 44.546 -1.107 -24.681 1.00 96.44 300 PHE A N 1
ATOM 2341 C CA . PHE A 1 300 ? 44.832 0.200 -25.264 1.00 96.44 300 PHE A CA 1
ATOM 2342 C C . PHE A 1 300 ? 46.058 0.857 -24.617 1.00 96.44 300 PHE A C 1
ATOM 2344 O O . PHE A 1 300 ? 46.967 1.291 -25.325 1.00 96.44 300 PHE A O 1
ATOM 2351 N N . HIS A 1 301 ? 46.143 0.868 -23.284 1.00 96.00 301 HIS A N 1
ATOM 2352 C CA . HIS A 1 301 ? 47.297 1.437 -22.580 1.00 96.00 301 HIS A CA 1
ATOM 2353 C C . HIS A 1 301 ? 48.577 0.625 -22.816 1.00 96.00 301 HIS A C 1
ATOM 2355 O O . HIS A 1 301 ? 49.640 1.210 -23.012 1.00 96.00 301 HIS A O 1
ATOM 2361 N N . ALA A 1 302 ? 48.495 -0.707 -22.874 1.00 95.25 302 ALA A N 1
ATOM 2362 C CA . ALA A 1 302 ? 49.631 -1.558 -23.225 1.00 95.25 302 ALA A CA 1
ATOM 2363 C C . ALA A 1 302 ? 50.110 -1.306 -24.665 1.00 95.25 302 ALA A C 1
ATOM 2365 O O . ALA A 1 302 ? 51.315 -1.274 -24.924 1.00 95.25 302 ALA A O 1
ATOM 2366 N N . PHE A 1 303 ? 49.183 -1.078 -25.599 1.00 95.38 303 PHE A N 1
ATOM 2367 C CA . PHE A 1 303 ? 49.504 -0.707 -26.974 1.00 95.38 303 PHE A CA 1
ATOM 2368 C C . PHE A 1 303 ? 50.180 0.669 -27.054 1.00 95.38 303 PHE A C 1
ATOM 2370 O O . PHE A 1 303 ? 51.220 0.791 -27.701 1.00 95.38 303 PHE A O 1
ATOM 2377 N N . LEU A 1 304 ? 49.662 1.679 -26.345 1.00 92.81 304 LEU A N 1
ATOM 2378 C CA . LEU A 1 304 ? 50.297 2.998 -26.243 1.00 92.81 304 LEU A CA 1
ATOM 2379 C C . LEU A 1 304 ? 51.700 2.916 -25.634 1.00 92.81 304 LEU A C 1
ATOM 2381 O O . LEU A 1 304 ? 52.642 3.486 -26.181 1.00 92.81 304 LEU A O 1
ATOM 2385 N N . ALA A 1 305 ? 51.862 2.165 -24.543 1.00 94.25 305 ALA A N 1
ATOM 2386 C CA . ALA A 1 305 ? 53.161 1.953 -23.914 1.00 94.25 305 ALA A CA 1
ATOM 2387 C C . ALA A 1 305 ? 54.141 1.265 -24.875 1.00 94.25 305 ALA A C 1
ATOM 2389 O O . ALA A 1 305 ? 55.295 1.675 -24.973 1.00 94.25 305 ALA A O 1
ATOM 2390 N N . LYS A 1 306 ? 53.679 0.267 -25.642 1.00 93.38 306 LYS A N 1
ATOM 2391 C CA . LYS A 1 306 ? 54.483 -0.392 -26.679 1.00 93.38 306 LYS A CA 1
ATOM 2392 C C . LYS A 1 306 ? 54.906 0.582 -27.780 1.00 93.38 306 LYS A C 1
ATOM 2394 O O . LYS A 1 306 ? 56.062 0.527 -28.196 1.00 93.38 306 LYS A O 1
ATOM 2399 N N . LEU A 1 307 ? 54.010 1.459 -28.242 1.00 88.94 307 LEU A N 1
ATOM 2400 C CA . LEU A 1 307 ? 54.333 2.479 -29.244 1.00 88.94 307 LEU A CA 1
ATOM 2401 C C . LEU A 1 307 ? 55.380 3.465 -28.720 1.00 88.94 307 LEU A C 1
ATOM 2403 O O . LEU A 1 307 ? 56.426 3.613 -29.350 1.00 88.94 307 LEU A O 1
ATOM 2407 N N . LEU A 1 308 ? 55.154 4.057 -27.545 1.00 88.50 308 LEU A N 1
ATOM 2408 C CA . LEU A 1 308 ? 56.092 4.994 -26.916 1.00 88.50 308 LEU A CA 1
ATOM 2409 C C . LEU A 1 308 ? 57.458 4.354 -26.667 1.00 88.50 308 LEU A C 1
ATOM 2411 O O . LEU A 1 308 ? 58.489 4.950 -26.958 1.00 88.50 308 LEU A O 1
ATOM 2415 N N . TRP A 1 309 ? 57.473 3.112 -26.185 1.00 87.81 309 TRP A N 1
ATOM 2416 C CA . TRP A 1 309 ? 58.702 2.355 -25.989 1.00 87.81 309 TRP A CA 1
ATOM 2417 C C . TRP A 1 309 ? 59.424 2.066 -27.309 1.00 87.81 309 TRP A C 1
ATOM 2419 O O . TRP A 1 309 ? 60.651 2.108 -27.363 1.00 87.81 309 TRP A O 1
ATOM 2429 N N . SER A 1 310 ? 58.684 1.778 -28.384 1.00 85.44 310 SER A N 1
ATOM 2430 C CA . SER A 1 310 ? 59.269 1.542 -29.704 1.00 85.44 310 SER A CA 1
ATOM 2431 C C . SER A 1 310 ? 59.860 2.807 -30.328 1.00 85.44 310 SER A C 1
ATOM 2433 O O . SER A 1 310 ? 60.924 2.717 -30.931 1.00 85.44 310 SER A O 1
ATOM 2435 N N . GLU A 1 311 ? 59.232 3.969 -30.134 1.00 84.00 311 GLU A N 1
ATOM 2436 C CA . GLU A 1 311 ? 59.758 5.271 -30.566 1.00 84.00 311 GLU A CA 1
ATOM 2437 C C . GLU A 1 311 ? 60.980 5.678 -29.736 1.00 84.00 311 GLU A C 1
ATOM 2439 O O . GLU A 1 311 ? 62.026 6.016 -30.284 1.00 84.00 311 GLU A O 1
ATOM 2444 N N . TRP A 1 312 ? 60.908 5.532 -28.409 1.00 80.00 312 TRP A N 1
ATOM 2445 C CA . TRP A 1 312 ? 62.033 5.819 -27.519 1.00 80.00 312 TRP A CA 1
ATOM 2446 C C . TRP A 1 312 ? 63.251 4.932 -27.809 1.00 80.00 312 TRP A C 1
ATOM 2448 O O . TRP A 1 312 ? 64.377 5.421 -27.871 1.00 80.00 312 TRP A O 1
ATOM 2458 N N . ARG A 1 313 ? 63.038 3.631 -28.050 1.00 78.31 313 ARG A N 1
ATOM 2459 C CA . ARG A 1 313 ? 64.116 2.686 -28.382 1.00 78.31 313 ARG A CA 1
ATOM 2460 C C . ARG A 1 313 ? 64.707 2.929 -29.777 1.00 78.31 313 ARG A C 1
ATOM 2462 O O . ARG A 1 313 ? 65.874 2.614 -29.983 1.00 78.31 313 ARG A O 1
ATOM 2469 N N . LYS A 1 314 ? 63.927 3.452 -30.730 1.00 70.56 314 LYS A N 1
ATOM 2470 C CA . LYS A 1 314 ? 64.417 3.778 -32.080 1.00 70.56 314 LYS A CA 1
ATOM 2471 C C . LYS A 1 314 ? 65.340 4.995 -32.106 1.00 70.56 314 LYS A C 1
ATOM 2473 O O . LYS A 1 314 ? 66.108 5.104 -33.048 1.00 70.56 314 LYS A O 1
ATOM 2478 N N . GLY A 1 315 ? 65.326 5.855 -31.085 1.00 57.12 315 GLY A N 1
ATOM 2479 C CA . GLY A 1 315 ? 66.365 6.872 -30.896 1.00 57.12 315 GLY A CA 1
ATOM 2480 C C . GLY A 1 315 ? 66.517 7.898 -32.028 1.00 57.12 315 GLY A C 1
ATOM 2481 O O . GLY A 1 315 ? 67.524 8.602 -32.046 1.00 57.12 315 GLY A O 1
ATOM 2482 N N . ASP A 1 316 ? 65.551 8.034 -32.942 1.00 52.84 316 ASP A N 1
ATOM 2483 C CA . ASP A 1 316 ? 65.605 9.031 -34.017 1.00 52.84 316 ASP A CA 1
ATOM 2484 C C . ASP A 1 316 ? 65.165 10.408 -33.496 1.00 52.84 316 ASP A C 1
ATOM 2486 O O . ASP A 1 316 ? 64.114 10.949 -33.824 1.00 52.84 316 ASP A O 1
ATOM 2490 N N . MET A 1 317 ? 66.042 11.021 -32.701 1.00 52.53 317 MET A N 1
ATOM 2491 C CA . MET A 1 317 ? 66.113 12.476 -32.523 1.00 52.53 317 MET A CA 1
ATOM 2492 C C . MET A 1 317 ? 66.831 13.129 -33.720 1.00 52.53 317 MET A C 1
ATOM 2494 O O . MET A 1 317 ? 67.621 14.056 -33.552 1.00 52.53 317 MET A O 1
ATOM 2498 N N . THR A 1 318 ? 66.605 12.657 -34.948 1.00 52.81 318 THR A N 1
ATOM 2499 C CA . THR A 1 318 ? 67.000 13.425 -36.132 1.00 52.81 318 THR A CA 1
ATOM 2500 C C . THR A 1 318 ? 65.815 14.289 -36.543 1.00 52.81 318 THR A C 1
ATOM 2502 O O . THR A 1 318 ? 64.782 13.733 -36.927 1.00 52.81 318 THR A O 1
ATOM 2505 N N . PRO A 1 319 ? 65.909 15.631 -36.482 1.00 46.25 319 PRO A N 1
ATOM 2506 C CA . PRO A 1 319 ? 64.852 16.475 -37.012 1.00 46.25 319 PRO A CA 1
ATOM 2507 C C . PRO A 1 319 ? 64.694 16.127 -38.491 1.00 46.25 319 PRO A C 1
ATOM 2509 O O . PRO A 1 319 ? 65.685 16.063 -39.221 1.00 46.25 319 PRO A O 1
ATOM 2512 N N . TYR A 1 320 ? 63.461 15.858 -38.917 1.00 52.84 320 TYR A N 1
ATOM 2513 C CA . TYR A 1 320 ? 63.120 15.583 -40.308 1.00 52.84 320 TYR A CA 1
ATOM 2514 C C . TYR A 1 320 ? 63.601 16.757 -41.175 1.00 52.84 320 TYR A C 1
ATOM 2516 O O . TYR A 1 320 ? 62.941 17.790 -41.264 1.00 52.84 320 TYR A O 1
ATOM 2524 N N . ASN A 1 321 ? 64.799 16.633 -41.753 1.00 50.62 321 ASN A N 1
ATOM 2525 C CA . ASN A 1 321 ? 65.425 17.669 -42.559 1.00 50.62 321 ASN A CA 1
ATOM 2526 C C . ASN A 1 321 ? 65.350 17.253 -44.039 1.00 50.62 321 ASN A C 1
ATOM 2528 O O . ASN A 1 321 ? 66.177 16.458 -44.498 1.00 50.62 321 ASN A O 1
ATOM 2532 N N . PRO A 1 322 ? 64.372 17.767 -44.808 1.00 57.09 322 PRO A N 1
ATOM 2533 C CA . PRO A 1 322 ? 64.153 17.366 -46.197 1.00 57.09 322 PRO A CA 1
ATOM 2534 C C . PRO A 1 322 ? 65.310 17.734 -47.148 1.00 57.09 322 PRO A C 1
ATOM 2536 O O . PRO A 1 322 ? 65.339 17.258 -48.281 1.00 57.09 322 PRO A O 1
ATOM 2539 N N . TYR A 1 323 ? 66.298 18.523 -46.709 1.00 51.12 323 TYR A N 1
ATOM 2540 C CA . TYR A 1 323 ? 67.383 19.017 -47.564 1.00 51.12 323 TYR A CA 1
ATOM 2541 C C . TYR A 1 323 ? 68.553 18.035 -47.775 1.00 51.12 323 TYR A C 1
ATOM 2543 O O . TYR A 1 323 ? 69.379 18.258 -48.660 1.00 51.12 323 TYR A O 1
ATOM 2551 N N . LEU A 1 324 ? 68.635 16.923 -47.033 1.00 51.62 324 LEU A N 1
ATOM 2552 C CA . LEU A 1 324 ? 69.757 15.972 -47.151 1.00 51.62 324 LEU A CA 1
ATOM 2553 C C . LEU A 1 324 ? 69.605 14.930 -48.276 1.00 51.62 324 LEU A C 1
ATOM 2555 O O . LEU A 1 324 ? 70.556 14.207 -48.571 1.00 51.62 324 LEU A O 1
ATOM 2559 N N . ARG A 1 325 ? 68.456 14.875 -48.964 1.00 51.81 325 ARG A N 1
ATOM 2560 C CA . ARG A 1 325 ? 68.216 13.903 -50.049 1.00 51.81 325 ARG A CA 1
ATOM 2561 C C . ARG A 1 325 ? 68.785 14.329 -51.412 1.00 51.81 325 ARG A C 1
ATOM 2563 O O . ARG A 1 325 ? 68.986 13.477 -52.269 1.00 51.81 325 ARG A O 1
ATOM 2570 N N . ASN A 1 326 ? 69.119 15.608 -51.604 1.00 50.25 326 ASN A N 1
ATOM 2571 C CA . ASN A 1 326 ? 69.549 16.133 -52.910 1.00 50.25 326 ASN A CA 1
ATOM 2572 C C . ASN A 1 326 ? 71.037 15.932 -53.258 1.00 50.25 326 ASN A C 1
ATOM 2574 O O . ASN A 1 326 ? 71.444 16.299 -54.356 1.00 50.25 326 ASN A O 1
ATOM 2578 N N . ARG A 1 327 ? 71.872 15.364 -52.374 1.00 49.22 327 ARG A N 1
ATOM 2579 C CA . ARG A 1 327 ? 73.316 15.195 -52.662 1.00 49.22 327 ARG A CA 1
ATOM 2580 C C . ARG A 1 327 ? 73.727 13.853 -53.266 1.00 49.22 327 ARG A C 1
ATOM 2582 O O . ARG A 1 327 ? 74.859 13.751 -53.721 1.00 49.22 327 ARG A O 1
ATOM 2589 N N . TYR A 1 328 ? 72.840 12.862 -53.331 1.00 49.78 328 TYR A N 1
ATOM 2590 C CA . TYR A 1 328 ? 73.179 11.532 -53.864 1.00 49.78 328 TYR A CA 1
ATOM 2591 C C . TYR A 1 328 ? 72.601 11.232 -55.256 1.00 49.78 328 TYR A C 1
ATOM 2593 O O . TYR A 1 328 ? 72.732 10.112 -55.736 1.00 49.78 328 TYR A O 1
ATOM 2601 N N . SER A 1 329 ? 72.008 12.215 -55.943 1.00 49.59 329 SER A N 1
ATOM 2602 C CA . SER A 1 329 ? 71.458 12.033 -57.299 1.00 49.59 329 SER A CA 1
ATOM 2603 C C . SER A 1 329 ? 72.259 12.718 -58.416 1.00 49.59 329 SER A C 1
ATOM 2605 O O . SER A 1 329 ? 71.765 12.799 -59.534 1.00 49.59 329 SER A O 1
ATOM 2607 N N . SER A 1 330 ? 73.473 13.222 -58.152 1.00 53.81 330 SER A N 1
ATOM 2608 C CA . SER A 1 330 ? 74.239 14.038 -59.119 1.00 53.81 330 SER A CA 1
ATOM 2609 C C . SER A 1 330 ? 75.611 13.473 -59.529 1.00 53.81 330 SER A C 1
ATOM 2611 O O . SER A 1 330 ? 76.392 14.187 -60.153 1.00 53.81 330 SER A O 1
ATOM 2613 N N . SER A 1 331 ? 75.948 12.220 -59.224 1.00 51.06 331 SER A N 1
ATOM 2614 C CA . SER A 1 331 ? 77.247 11.649 -59.624 1.00 51.06 331 SER A CA 1
ATOM 2615 C C . SER A 1 331 ? 77.089 10.385 -60.465 1.00 51.06 331 SER A C 1
ATOM 2617 O O . SER A 1 331 ? 77.476 9.301 -60.046 1.00 51.06 331 SER A O 1
ATOM 2619 N N . HIS A 1 332 ? 76.501 10.539 -61.651 1.00 48.19 332 HIS A N 1
ATOM 2620 C CA . HIS A 1 332 ? 76.751 9.670 -62.803 1.00 48.19 332 HIS A CA 1
ATOM 2621 C C . HIS A 1 332 ? 76.354 10.405 -64.085 1.00 48.19 332 HIS A C 1
ATOM 2623 O O . HIS A 1 332 ? 75.189 10.397 -64.474 1.00 48.19 332 HIS A O 1
ATOM 2629 N N . SER A 1 333 ? 77.317 11.064 -64.730 1.00 42.56 333 SER A N 1
ATOM 2630 C CA . SER A 1 333 ? 77.290 11.398 -66.159 1.00 42.56 333 SER A CA 1
ATOM 2631 C C . SER A 1 333 ? 78.700 11.788 -66.613 1.00 42.56 333 SER A C 1
ATOM 2633 O O . SER A 1 333 ? 79.275 12.710 -66.037 1.00 42.56 333 SER A O 1
ATOM 2635 N N . TYR A 1 334 ? 79.145 11.104 -67.675 1.00 41.38 334 TYR A N 1
ATOM 2636 C CA . TYR A 1 334 ? 80.379 11.225 -68.471 1.00 41.38 334 TYR A CA 1
ATOM 2637 C C . TYR A 1 334 ? 81.615 10.460 -68.004 1.00 41.38 334 TYR A C 1
ATOM 2639 O O . TYR A 1 334 ? 82.217 10.822 -66.970 1.00 41.38 334 TYR A O 1
#

Sequence (334 aa):
MDEEHENGWKKLNMVTFFLSPSKAPNVLNGDKINATRYILLSNTKAPLLEDSFPEDKKKALELSLRRNERCYSEHST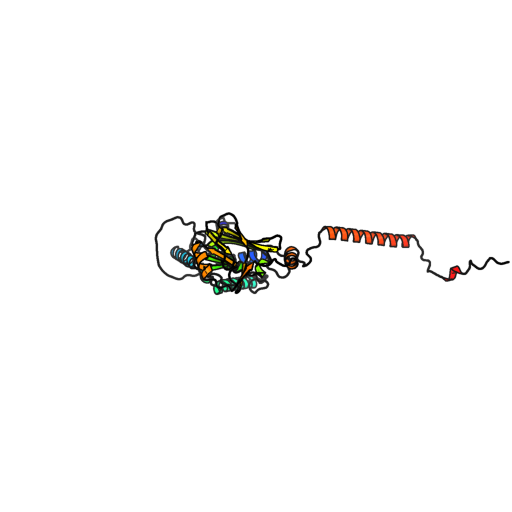LLYPSKLWQDWTHVEDLLYMAEIWLLTLEKRGCASILKSGATGLAQVCFLFGFLVKFSTPSAFFLQAFTLSLSAASYHDSHLEVSLSLSDLHRELAFGGLPVGVAVGDANARVRIAEDNTPFFEVSATAILYACGGGCLGEPVTLGKSPTKIPIKITKPETSILYIATSRKHLEQLRSTIHVSEVVSAPAHESELLALHRHGAVMGGLPMWFWFFLVILLLAFHAFLAKLLWSEWRKGDMTPYNPYLRNRYSSSHSY

InterPro domains:
  IPR018795 Uncharacterized protein KIAA2013-like [PF10222] (2-125)
  IPR018795 Uncharacterized protein KIAA2013-like [PF10222] (140-330)
  IPR018795 Uncharacterized protein KIAA2013-like [PTHR31386] (142-327)

Radius of gyration: 32.27 Å; chains: 1; bounding box: 106×39×104 Å